Protein AF-A0AAD6GLT6-F1 (afdb_monomer_lite)

pLDDT: mean 82.2, std 13.7, range [36.56, 98.06]

Structure (mmCIF, N/CA/C/O backbone):
data_AF-A0AAD6GLT6-F1
#
_entry.id   AF-A0AAD6GLT6-F1
#
loop_
_atom_site.group_PDB
_atom_site.id
_atom_site.type_symbol
_atom_site.label_atom_id
_atom_site.label_alt_id
_atom_site.label_comp_id
_atom_site.label_asym_id
_atom_site.label_entity_id
_atom_site.label_seq_id
_atom_site.pdbx_PDB_ins_code
_atom_site.Cartn_x
_atom_site.Cartn_y
_atom_site.Cartn_z
_atom_site.occupancy
_atom_site.B_iso_or_equiv
_atom_site.auth_seq_id
_atom_site.auth_comp_id
_atom_site.auth_asym_id
_atom_site.auth_atom_id
_atom_site.pdbx_PDB_model_num
ATOM 1 N N . MET A 1 1 ? 31.801 -23.033 -96.642 1.00 43.69 1 MET A N 1
ATOM 2 C CA . MET A 1 1 ? 30.750 -21.993 -96.649 1.00 43.69 1 MET A CA 1
ATOM 3 C C . MET A 1 1 ? 30.525 -21.656 -95.191 1.00 43.69 1 MET A C 1
ATOM 5 O O . MET A 1 1 ? 29.690 -22.273 -94.547 1.00 43.69 1 MET A O 1
ATOM 9 N N . ASP A 1 2 ? 31.365 -20.775 -94.655 1.00 48.34 2 ASP A N 1
ATOM 10 C CA . ASP A 1 2 ? 31.339 -20.423 -93.238 1.00 48.34 2 ASP A CA 1
ATOM 11 C C . ASP A 1 2 ? 30.561 -19.120 -93.090 1.00 48.34 2 ASP A C 1
ATOM 13 O O . ASP A 1 2 ? 31.026 -18.045 -93.466 1.00 48.34 2 ASP A O 1
ATOM 17 N N . ILE A 1 3 ? 29.326 -19.242 -92.609 1.00 51.62 3 ILE A N 1
ATOM 18 C CA . ILE A 1 3 ? 28.484 -18.110 -92.233 1.00 51.62 3 ILE A CA 1
ATOM 19 C C . ILE A 1 3 ? 28.956 -17.687 -90.843 1.00 51.62 3 ILE A C 1
ATOM 21 O O . ILE A 1 3 ? 28.512 -18.231 -89.835 1.00 51.62 3 ILE A O 1
ATOM 25 N N . LEU A 1 4 ? 29.905 -16.753 -90.786 1.00 52.81 4 LEU A N 1
ATOM 26 C CA . LEU A 1 4 ? 30.241 -16.088 -89.531 1.00 52.81 4 LEU A CA 1
ATOM 27 C C . LEU A 1 4 ? 29.058 -15.190 -89.138 1.00 52.81 4 LEU A C 1
ATOM 29 O O . LEU A 1 4 ? 28.679 -14.318 -89.927 1.00 52.81 4 LEU A O 1
ATOM 33 N N . PRO A 1 5 ? 28.445 -15.387 -87.958 1.00 59.38 5 PRO A N 1
ATOM 34 C CA . PRO A 1 5 ? 27.359 -14.532 -87.517 1.00 59.38 5 PRO A CA 1
ATOM 35 C C . PRO A 1 5 ? 27.889 -13.113 -87.302 1.00 59.38 5 PRO A C 1
ATOM 37 O O . PRO A 1 5 ? 28.887 -12.899 -86.613 1.00 59.38 5 PRO A O 1
ATOM 40 N N . SER A 1 6 ? 27.202 -12.149 -87.917 1.00 59.62 6 SER A N 1
ATOM 41 C CA . SER A 1 6 ? 27.370 -10.723 -87.652 1.00 59.62 6 SER A CA 1
ATOM 42 C C . SER A 1 6 ? 27.229 -10.501 -86.149 1.00 59.62 6 SER A C 1
ATOM 44 O O . SER A 1 6 ? 26.165 -10.728 -85.571 1.00 59.62 6 SER A O 1
ATOM 46 N N . VAL A 1 7 ? 28.336 -10.127 -85.510 1.00 60.19 7 VAL A N 1
ATOM 47 C CA . VAL A 1 7 ? 28.359 -9.735 -84.104 1.00 60.19 7 VAL A CA 1
ATOM 48 C C . VAL A 1 7 ? 27.546 -8.451 -84.014 1.00 60.19 7 VAL A C 1
ATOM 50 O O . VAL A 1 7 ? 28.024 -7.379 -84.381 1.00 60.19 7 VAL A O 1
ATOM 53 N N . ALA A 1 8 ? 26.286 -8.582 -83.600 1.00 61.66 8 ALA A N 1
ATOM 54 C CA . ALA A 1 8 ? 25.419 -7.457 -83.307 1.00 61.66 8 ALA A CA 1
ATOM 55 C C . ALA A 1 8 ? 26.125 -6.584 -82.262 1.00 61.66 8 ALA A C 1
ATOM 57 O O . ALA A 1 8 ? 26.375 -7.027 -81.139 1.00 61.66 8 ALA A O 1
ATOM 58 N N . GLY A 1 9 ? 26.513 -5.373 -82.667 1.00 69.88 9 GLY A N 1
ATOM 59 C CA . GLY A 1 9 ? 27.098 -4.390 -81.769 1.00 69.88 9 GLY A CA 1
ATOM 60 C C . GLY A 1 9 ? 26.118 -4.134 -80.635 1.00 69.88 9 GLY A C 1
ATOM 61 O O . GLY A 1 9 ? 24.962 -3.798 -80.880 1.00 69.88 9 GLY A O 1
ATOM 62 N N . ILE A 1 10 ? 26.567 -4.352 -79.403 1.00 71.12 10 ILE A N 1
ATOM 63 C CA . ILE A 1 10 ? 25.807 -3.969 -78.218 1.00 71.12 10 ILE A CA 1
ATOM 64 C C . ILE A 1 10 ? 25.578 -2.460 -78.324 1.00 71.12 10 ILE A C 1
ATOM 66 O O . ILE A 1 10 ? 26.537 -1.690 -78.383 1.00 71.12 10 ILE A O 1
ATOM 70 N N . ASP A 1 11 ? 24.311 -2.064 -78.404 1.00 82.31 11 ASP A N 1
ATOM 71 C CA . ASP A 1 11 ? 23.890 -0.670 -78.481 1.00 82.31 11 ASP A CA 1
ATOM 72 C C . ASP A 1 11 ? 24.408 0.079 -77.244 1.00 82.31 11 ASP A C 1
ATOM 74 O O . ASP A 1 11 ? 24.195 -0.365 -76.109 1.00 82.31 11 ASP A O 1
ATOM 78 N N . SER A 1 12 ? 25.120 1.190 -77.446 1.00 85.06 12 SER A N 1
ATOM 79 C CA . SER A 1 12 ? 25.715 1.994 -76.373 1.00 85.06 12 SER A CA 1
ATOM 80 C C . SER A 1 12 ? 24.696 2.391 -75.307 1.00 85.06 12 SER A C 1
ATOM 82 O O . SER A 1 12 ? 25.039 2.469 -74.126 1.00 85.06 12 SER A O 1
ATOM 84 N N . ASP A 1 13 ? 23.433 2.555 -75.698 1.00 87.88 13 ASP A N 1
ATOM 85 C CA . ASP A 1 13 ? 22.349 2.933 -74.796 1.00 87.88 13 ASP A CA 1
ATOM 86 C C . ASP A 1 13 ? 22.015 1.811 -73.802 1.00 87.88 13 ASP A C 1
ATOM 88 O O . ASP A 1 13 ? 21.760 2.067 -72.621 1.00 87.88 13 ASP A O 1
ATOM 92 N N . THR A 1 14 ? 22.115 0.547 -74.231 1.00 88.81 14 THR A N 1
ATOM 93 C CA . THR A 1 14 ? 21.920 -0.616 -73.348 1.00 88.81 14 THR A CA 1
ATOM 94 C C . THR A 1 14 ? 23.041 -0.746 -72.314 1.00 88.81 14 THR A C 1
ATOM 96 O O . THR A 1 14 ? 22.779 -1.103 -71.162 1.00 88.81 14 THR A O 1
ATOM 99 N N . ALA A 1 15 ? 24.276 -0.383 -72.678 1.00 88.50 15 ALA A N 1
ATOM 100 C CA . ALA A 1 15 ? 25.410 -0.366 -71.756 1.00 88.50 15 ALA A CA 1
ATOM 101 C C . ALA A 1 15 ? 25.284 0.759 -70.714 1.00 88.50 15 ALA A C 1
ATOM 103 O O . ALA A 1 15 ? 25.526 0.529 -69.527 1.00 88.50 15 ALA A O 1
ATOM 104 N N . ILE A 1 16 ? 24.848 1.955 -71.128 1.00 92.00 16 ILE A N 1
ATOM 105 C CA . ILE A 1 16 ? 24.604 3.086 -70.219 1.00 92.00 16 ILE A CA 1
ATOM 106 C C . ILE A 1 16 ? 23.484 2.745 -69.231 1.00 92.00 16 ILE A C 1
ATOM 108 O O . ILE A 1 16 ? 23.648 2.946 -68.026 1.00 92.00 16 ILE A O 1
ATOM 112 N N . LEU A 1 17 ? 22.372 2.178 -69.709 1.00 92.75 17 LEU A N 1
ATOM 113 C CA . LEU A 1 17 ? 21.261 1.778 -68.846 1.00 92.75 17 LEU A CA 1
ATOM 114 C C . LEU A 1 17 ? 21.684 0.698 -67.838 1.00 92.75 17 LEU A C 1
ATOM 116 O O . LEU A 1 17 ? 21.323 0.780 -66.664 1.00 92.75 17 LEU A O 1
ATOM 120 N N . GLY A 1 18 ? 22.500 -0.269 -68.270 1.00 93.56 18 GLY A N 1
ATOM 121 C CA . GLY A 1 18 ? 23.082 -1.284 -67.392 1.00 93.56 18 GLY A CA 1
ATOM 122 C C . GLY A 1 18 ? 23.968 -0.683 -66.298 1.00 93.56 18 GLY A C 1
ATOM 123 O O . GLY A 1 18 ? 23.836 -1.046 -65.130 1.00 93.56 18 GLY A O 1
ATOM 124 N N . LEU A 1 19 ? 24.824 0.285 -66.641 1.00 93.81 19 LEU A N 1
ATOM 125 C CA . LEU A 1 19 ? 25.673 0.987 -65.672 1.00 93.81 19 LEU A CA 1
ATOM 126 C C . LEU A 1 19 ? 24.859 1.827 -64.683 1.00 93.81 19 LEU A C 1
ATOM 128 O O . LEU A 1 19 ? 25.138 1.792 -63.485 1.00 93.81 19 LEU A O 1
ATOM 132 N N . LEU A 1 20 ? 23.836 2.543 -65.154 1.00 95.19 20 LEU A N 1
ATOM 133 C CA . LEU A 1 20 ? 22.935 3.309 -64.290 1.00 95.19 20 LEU A CA 1
ATOM 134 C C . LEU A 1 20 ? 22.164 2.393 -63.337 1.00 95.19 20 LEU A C 1
ATOM 136 O O . LEU A 1 20 ? 22.068 2.690 -62.147 1.00 95.19 20 LEU A O 1
ATOM 140 N N . TYR A 1 21 ? 21.670 1.255 -63.827 1.00 95.31 21 TYR A N 1
ATOM 141 C CA . TYR A 1 21 ? 21.001 0.258 -62.996 1.00 95.31 21 TYR A CA 1
ATOM 142 C C . TYR A 1 21 ? 21.938 -0.300 -61.917 1.00 95.31 21 TYR A C 1
ATOM 144 O O . TYR A 1 21 ? 21.584 -0.317 -60.738 1.00 95.31 21 TYR A O 1
ATOM 152 N N . MET A 1 22 ? 23.165 -0.675 -62.291 1.00 95.50 22 MET A N 1
ATOM 153 C CA . MET A 1 22 ? 24.178 -1.144 -61.340 1.00 95.50 22 MET A CA 1
ATOM 154 C C . MET A 1 22 ? 24.538 -0.073 -60.305 1.00 95.50 22 MET A C 1
ATOM 156 O O . MET A 1 22 ? 24.651 -0.387 -59.121 1.00 95.50 22 MET A O 1
ATOM 160 N N . LEU A 1 23 ? 24.659 1.193 -60.714 1.00 95.50 23 LEU A N 1
ATOM 161 C CA . LEU A 1 23 ? 24.915 2.307 -59.802 1.00 95.50 23 LEU A CA 1
ATOM 162 C C . LEU A 1 23 ? 23.774 2.479 -58.789 1.00 95.50 23 LEU A C 1
ATOM 164 O O . LEU A 1 23 ? 24.036 2.620 -57.597 1.00 95.50 23 LEU A O 1
ATOM 168 N N . VAL A 1 24 ? 22.517 2.421 -59.239 1.00 96.06 24 VAL A N 1
ATOM 169 C CA . VAL A 1 24 ? 21.340 2.509 -58.360 1.00 96.06 24 VAL A CA 1
ATOM 170 C C . VAL A 1 24 ? 21.309 1.352 -57.361 1.00 96.06 24 VAL A C 1
ATOM 172 O O . VAL A 1 24 ? 21.060 1.583 -56.178 1.00 96.06 24 VAL A O 1
ATOM 175 N N . LEU A 1 25 ? 21.611 0.124 -57.798 1.00 95.88 25 LEU A N 1
ATOM 176 C CA . LEU A 1 25 ? 21.693 -1.026 -56.895 1.00 95.88 25 LEU A CA 1
ATOM 177 C C . LEU A 1 25 ? 22.790 -0.847 -55.840 1.00 95.88 25 LEU A C 1
ATOM 179 O O . LEU A 1 25 ? 22.537 -1.081 -54.659 1.00 95.88 25 LEU A O 1
ATOM 183 N N . ILE A 1 26 ? 23.983 -0.393 -56.236 1.00 95.94 26 ILE A N 1
ATOM 184 C CA . ILE A 1 26 ? 25.096 -0.139 -55.309 1.00 95.94 26 ILE A CA 1
ATOM 185 C C . ILE A 1 26 ? 24.726 0.958 -54.300 1.00 95.94 26 ILE A C 1
ATOM 187 O O . ILE A 1 26 ? 24.935 0.790 -53.101 1.00 95.94 26 ILE A O 1
ATOM 191 N N . LEU A 1 27 ? 24.134 2.067 -54.751 1.00 95.44 27 LEU A N 1
ATOM 192 C CA . LEU A 1 27 ? 23.692 3.139 -53.855 1.00 95.44 27 LEU A CA 1
ATOM 193 C C . LEU A 1 27 ? 22.610 2.658 -52.879 1.00 95.44 27 LEU A C 1
ATOM 195 O O . LEU A 1 27 ? 22.656 2.997 -51.696 1.00 95.44 27 LEU A O 1
ATOM 199 N N . GLY A 1 28 ? 21.673 1.829 -53.347 1.00 95.44 28 GLY A N 1
ATOM 200 C CA . GLY A 1 28 ? 20.644 1.220 -52.507 1.00 95.44 28 GLY A CA 1
ATOM 201 C C . GLY A 1 28 ? 21.228 0.321 -51.416 1.00 95.44 28 GLY A C 1
ATOM 202 O O . GLY A 1 28 ? 20.872 0.467 -50.244 1.00 95.44 28 GLY A O 1
ATOM 203 N N . THR A 1 29 ? 22.167 -0.568 -51.757 1.00 94.94 29 THR A N 1
ATOM 204 C CA . THR A 1 29 ? 22.792 -1.454 -50.761 1.00 94.94 29 THR A CA 1
ATOM 205 C C . THR A 1 29 ? 23.613 -0.670 -49.740 1.00 94.94 29 THR A C 1
ATOM 207 O O . THR A 1 29 ? 23.460 -0.902 -48.539 1.00 94.94 29 THR A O 1
ATOM 210 N N . VAL A 1 30 ? 24.389 0.328 -50.176 1.00 95.81 30 VAL A N 1
ATOM 211 C CA . VAL A 1 30 ? 25.144 1.215 -49.276 1.00 95.81 30 VAL A CA 1
ATOM 212 C C . VAL A 1 30 ? 24.204 1.966 -48.328 1.00 95.81 30 VAL A C 1
ATOM 214 O O . VAL A 1 30 ? 24.447 1.986 -47.122 1.00 95.81 30 VAL A O 1
ATOM 217 N N . ALA A 1 31 ? 23.095 2.520 -48.829 1.00 95.25 31 ALA A N 1
ATOM 218 C CA . ALA A 1 31 ? 22.120 3.217 -47.990 1.00 95.25 31 ALA A CA 1
ATOM 219 C C . ALA A 1 31 ? 21.498 2.289 -46.931 1.00 95.25 31 ALA A C 1
ATOM 221 O O . ALA A 1 31 ? 21.443 2.647 -45.753 1.00 95.25 31 ALA A O 1
ATOM 222 N N . THR A 1 32 ? 21.080 1.076 -47.313 1.00 94.56 32 THR A N 1
ATOM 223 C CA . THR A 1 32 ? 20.512 0.106 -46.356 1.00 94.56 32 THR A CA 1
ATOM 224 C C . THR A 1 32 ? 21.519 -0.343 -45.295 1.00 94.56 32 THR A C 1
ATOM 226 O O . THR A 1 32 ? 21.151 -0.478 -44.125 1.00 94.56 32 THR A O 1
ATOM 229 N N . ALA A 1 33 ? 22.793 -0.512 -45.663 1.00 95.00 33 ALA A N 1
ATOM 230 C CA . ALA A 1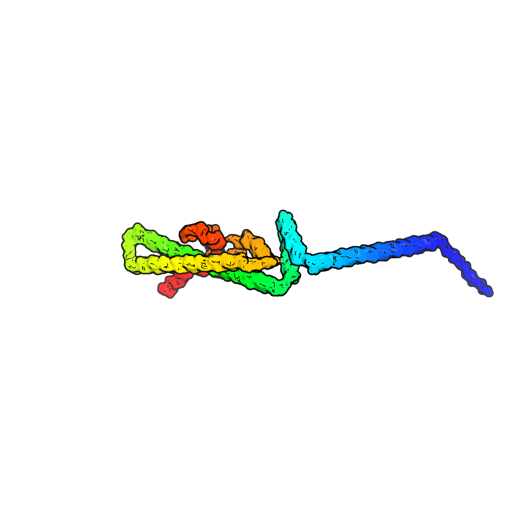 33 ? 23.861 -0.837 -44.724 1.00 95.00 33 ALA A CA 1
ATOM 231 C C . ALA A 1 33 ? 24.090 0.300 -43.714 1.00 95.00 33 ALA A C 1
ATOM 233 O O . ALA A 1 33 ? 24.168 0.041 -42.513 1.00 95.00 33 ALA A O 1
ATOM 234 N N . ILE A 1 34 ? 24.117 1.558 -44.177 1.00 95.56 34 ILE A N 1
ATOM 235 C CA . ILE A 1 34 ? 24.252 2.738 -43.308 1.00 95.56 34 ILE A CA 1
ATOM 236 C C . ILE A 1 34 ? 23.080 2.823 -42.324 1.00 95.56 34 ILE A C 1
ATOM 238 O O . ILE A 1 34 ? 23.301 2.970 -41.124 1.00 95.56 34 ILE A O 1
ATOM 242 N N . ILE A 1 35 ? 21.839 2.683 -42.803 1.00 94.56 35 ILE A N 1
ATOM 243 C CA . ILE A 1 35 ? 20.645 2.717 -41.943 1.00 94.56 35 ILE A CA 1
ATOM 244 C C . ILE A 1 35 ? 20.715 1.611 -40.884 1.00 94.56 35 ILE A C 1
ATOM 246 O O . ILE A 1 35 ? 20.493 1.870 -39.703 1.00 94.56 35 ILE A O 1
ATOM 250 N N . SER A 1 36 ? 21.075 0.392 -41.287 1.00 93.81 36 SER A N 1
ATOM 251 C CA . SER A 1 36 ? 21.190 -0.748 -40.371 1.00 93.81 36 SER A CA 1
ATOM 252 C C . SER A 1 36 ? 22.268 -0.517 -39.306 1.00 93.81 36 SER A C 1
ATOM 254 O O . SER A 1 36 ? 22.033 -0.781 -38.127 1.00 93.81 36 SER A O 1
ATOM 256 N N . ALA A 1 37 ? 23.422 0.039 -39.693 1.00 95.12 37 ALA A N 1
ATOM 257 C CA . ALA A 1 37 ? 24.497 0.386 -38.767 1.00 95.12 37 ALA A CA 1
ATOM 258 C C . ALA A 1 37 ? 24.075 1.477 -37.766 1.00 95.12 37 ALA A C 1
ATOM 260 O O . ALA A 1 37 ? 24.371 1.36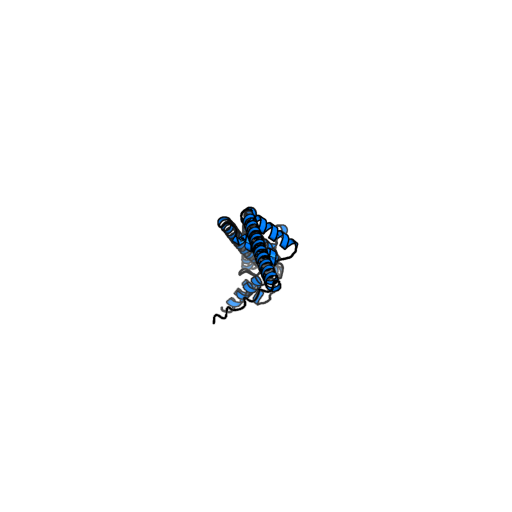2 -36.577 1.00 95.12 37 ALA A O 1
ATOM 261 N N . LEU A 1 38 ? 23.339 2.501 -38.215 1.00 94.25 38 LEU A N 1
ATOM 262 C CA . LEU A 1 38 ? 22.810 3.554 -37.342 1.00 94.25 38 LEU A CA 1
ATOM 263 C C . LEU A 1 38 ? 21.780 3.012 -36.345 1.00 94.25 38 LEU A C 1
ATOM 265 O O . LEU A 1 38 ? 21.831 3.361 -35.167 1.00 94.25 38 LEU A O 1
ATOM 269 N N . LEU A 1 39 ? 20.876 2.132 -36.785 1.00 93.06 39 LEU A N 1
ATOM 270 C CA . LEU A 1 39 ? 19.909 1.478 -35.899 1.00 93.06 39 LEU A CA 1
ATOM 271 C C . LEU A 1 39 ? 20.605 0.601 -34.853 1.00 93.06 39 LEU A C 1
ATOM 273 O O . LEU A 1 39 ? 20.242 0.653 -33.678 1.00 93.06 39 LEU A O 1
ATOM 277 N N . PHE A 1 40 ? 21.628 -0.157 -35.257 1.00 90.38 40 PHE A N 1
ATOM 278 C CA . PHE A 1 40 ? 22.424 -0.965 -34.337 1.00 90.38 40 PHE A CA 1
ATOM 279 C C . PHE A 1 40 ? 23.179 -0.098 -33.321 1.00 90.38 40 PHE A C 1
ATOM 281 O O . PHE A 1 40 ? 23.143 -0.386 -32.127 1.00 90.38 40 PHE A O 1
ATOM 288 N N . LEU A 1 41 ? 23.804 1.000 -33.762 1.00 93.44 41 LEU A N 1
ATOM 289 C CA . LEU A 1 41 ? 24.472 1.947 -32.868 1.00 93.44 41 LEU A CA 1
ATOM 290 C C . LEU A 1 41 ? 23.487 2.570 -31.871 1.00 93.44 41 LEU A C 1
ATOM 292 O O . LEU A 1 41 ? 23.773 2.604 -30.678 1.00 93.44 41 LEU A O 1
ATOM 296 N N . CYS A 1 42 ? 22.311 3.007 -32.333 1.00 92.19 42 CYS A N 1
ATOM 297 C CA . CYS A 1 42 ? 21.242 3.494 -31.462 1.00 92.19 42 CYS A CA 1
ATOM 298 C C . CYS A 1 42 ? 20.830 2.440 -30.431 1.00 92.19 42 CYS A C 1
ATOM 300 O O . CYS A 1 42 ? 20.733 2.755 -29.248 1.00 92.19 42 CYS A O 1
ATOM 302 N N . LEU A 1 43 ? 20.633 1.187 -30.849 1.00 87.12 43 LEU A N 1
ATOM 303 C CA . LEU A 1 43 ? 20.296 0.093 -29.941 1.00 87.12 43 LEU A CA 1
ATOM 304 C C . LEU A 1 43 ? 21.394 -0.127 -28.892 1.00 87.12 43 LEU A C 1
ATOM 306 O O . LEU A 1 43 ? 21.087 -0.237 -27.709 1.00 87.12 43 LEU A O 1
ATOM 310 N N . MET A 1 44 ? 22.665 -0.130 -29.296 1.00 86.12 44 MET A N 1
ATOM 311 C CA . MET A 1 44 ? 23.799 -0.283 -28.380 1.00 86.12 44 MET A CA 1
ATOM 312 C C . MET A 1 44 ? 23.923 0.890 -27.405 1.00 86.12 44 MET A C 1
ATOM 314 O O . MET A 1 44 ? 24.228 0.667 -26.237 1.00 86.12 44 MET A O 1
ATOM 318 N N . LEU A 1 45 ? 23.648 2.122 -27.842 1.00 85.62 45 LEU A N 1
ATOM 319 C CA . LEU A 1 45 ? 23.608 3.293 -26.961 1.00 85.62 45 LEU A CA 1
ATOM 320 C C . LEU A 1 45 ? 22.455 3.207 -25.962 1.00 85.62 45 LEU A C 1
ATOM 322 O O . LEU A 1 45 ? 22.647 3.531 -24.795 1.00 85.62 45 LEU A O 1
ATOM 326 N N . VAL A 1 46 ? 21.282 2.735 -26.389 1.00 81.56 46 VAL A N 1
ATOM 327 C CA . VAL A 1 46 ? 20.140 2.501 -25.495 1.00 81.56 46 VAL A CA 1
ATOM 328 C C . VAL A 1 46 ? 20.480 1.415 -24.479 1.00 81.56 46 VAL A C 1
ATOM 330 O O . VAL A 1 46 ? 20.267 1.627 -23.291 1.00 81.56 46 VAL A O 1
ATOM 333 N N . ILE A 1 47 ? 21.064 0.294 -24.914 1.00 79.00 47 ILE A N 1
ATOM 334 C CA . ILE A 1 47 ? 21.507 -0.784 -24.019 1.00 79.00 47 ILE A CA 1
ATOM 335 C C . ILE A 1 47 ? 22.570 -0.263 -23.050 1.00 79.00 47 ILE A C 1
ATOM 337 O O . ILE A 1 47 ? 22.435 -0.478 -21.856 1.00 79.00 47 ILE A O 1
ATOM 341 N N . GLY A 1 48 ? 23.586 0.459 -23.528 1.00 79.44 48 GLY A N 1
ATOM 342 C CA . GLY A 1 48 ? 24.649 1.022 -22.692 1.00 79.44 48 GLY A CA 1
ATOM 343 C C . GLY A 1 48 ? 24.137 2.062 -21.694 1.00 79.44 48 GLY A C 1
ATOM 344 O O . GLY A 1 48 ? 24.502 2.043 -20.523 1.00 79.44 48 GLY A O 1
ATOM 345 N N . ALA A 1 49 ? 23.228 2.941 -22.117 1.00 78.12 49 ALA A N 1
ATOM 346 C CA . ALA A 1 49 ? 22.556 3.862 -21.209 1.00 78.12 49 ALA A CA 1
ATOM 347 C C . ALA A 1 49 ? 21.718 3.101 -20.174 1.00 78.12 49 ALA A C 1
ATOM 349 O O . ALA A 1 49 ? 21.666 3.489 -19.013 1.00 78.12 49 ALA A O 1
ATOM 350 N N . PHE A 1 50 ? 21.097 1.993 -20.570 1.00 76.06 50 PHE A N 1
ATOM 351 C CA . PHE A 1 50 ? 20.312 1.160 -19.677 1.00 76.06 50 PHE A CA 1
ATOM 352 C C . PHE A 1 50 ? 21.180 0.340 -18.708 1.00 76.06 50 PHE A C 1
ATOM 354 O O . PHE A 1 50 ? 20.798 0.158 -17.559 1.00 76.06 50 PHE A O 1
ATOM 361 N N . THR A 1 51 ? 22.363 -0.125 -19.107 1.00 74.31 51 THR A N 1
ATOM 362 C CA . THR A 1 51 ? 23.275 -0.821 -18.188 1.00 74.31 51 THR A CA 1
ATOM 363 C C . THR A 1 51 ? 23.914 0.131 -17.183 1.00 74.31 51 THR A C 1
ATOM 365 O O . THR A 1 51 ? 24.131 -0.261 -16.042 1.00 74.31 51 THR A O 1
ATOM 368 N N . VAL A 1 52 ? 24.190 1.377 -17.581 1.00 76.19 52 VAL A N 1
ATOM 369 C CA . VAL A 1 52 ? 24.829 2.377 -16.710 1.00 76.19 52 VAL A CA 1
ATOM 370 C C . VAL A 1 52 ? 23.813 3.116 -15.837 1.00 76.19 52 VAL A C 1
ATOM 372 O O . VAL A 1 52 ? 24.083 3.371 -14.669 1.00 76.19 52 VAL A O 1
ATOM 375 N N . PHE A 1 53 ? 22.642 3.451 -16.379 1.00 77.88 53 PHE A N 1
ATOM 376 C CA . PHE A 1 53 ? 21.649 4.309 -15.722 1.00 77.88 53 PHE A CA 1
ATOM 377 C C . PHE A 1 53 ? 20.298 3.624 -15.497 1.00 77.88 53 PHE A C 1
ATOM 379 O O . PHE A 1 53 ? 19.350 4.296 -15.109 1.00 77.88 53 PHE A O 1
ATOM 386 N N . GLY A 1 54 ? 20.156 2.324 -15.769 1.00 75.00 54 GLY A N 1
ATOM 387 C CA . GLY A 1 54 ? 18.864 1.660 -16.006 1.00 75.00 54 GLY A CA 1
ATOM 388 C C . GLY A 1 54 ? 17.748 1.994 -15.022 1.00 75.00 54 GLY A C 1
ATOM 389 O O . GLY A 1 54 ? 16.665 2.409 -15.440 1.00 75.00 54 GLY A O 1
ATOM 390 N N . ILE A 1 55 ? 18.005 1.863 -13.719 1.00 75.62 55 ILE A N 1
ATOM 391 C CA . ILE A 1 55 ? 16.993 2.119 -12.684 1.00 75.62 55 ILE A CA 1
ATOM 392 C C . ILE A 1 55 ? 16.654 3.615 -12.596 1.00 75.62 55 ILE A C 1
ATOM 394 O O . ILE A 1 55 ? 15.472 3.970 -12.540 1.00 75.62 55 ILE A O 1
ATOM 398 N N . ASP A 1 56 ? 17.660 4.488 -12.651 1.00 84.06 56 ASP A N 1
ATOM 399 C CA . ASP A 1 56 ? 17.479 5.943 -12.594 1.00 84.06 56 ASP A CA 1
ATOM 400 C C . ASP A 1 56 ? 16.787 6.481 -13.849 1.00 84.06 56 ASP A C 1
ATOM 402 O O . ASP A 1 56 ? 15.902 7.331 -13.761 1.00 84.06 56 ASP A O 1
ATOM 406 N N . LEU A 1 57 ? 17.113 5.937 -15.023 1.00 84.38 57 LEU A N 1
ATOM 407 C CA . LEU A 1 57 ? 16.459 6.264 -16.284 1.00 84.38 57 LEU A CA 1
ATOM 408 C C . LEU A 1 57 ? 14.978 5.882 -16.240 1.00 84.38 57 LEU A C 1
ATOM 410 O O . LEU A 1 57 ? 14.128 6.701 -16.590 1.00 84.38 57 LEU A O 1
ATOM 414 N N . CYS A 1 58 ? 14.654 4.671 -15.775 1.00 86.88 58 CYS A N 1
ATOM 415 C CA . CYS A 1 58 ? 13.260 4.245 -15.657 1.00 86.88 58 CYS A CA 1
ATOM 416 C C . CYS A 1 58 ? 12.485 5.119 -14.665 1.00 86.88 58 CYS A C 1
ATOM 418 O O . CYS A 1 58 ? 11.343 5.478 -14.946 1.00 86.88 58 CYS A O 1
ATOM 420 N N . LYS A 1 59 ? 13.104 5.500 -13.541 1.00 86.50 59 LYS A N 1
ATOM 421 C CA . LYS A 1 59 ? 12.506 6.412 -12.557 1.00 86.50 59 LYS A CA 1
ATOM 422 C C . LYS A 1 59 ? 12.249 7.803 -13.153 1.00 86.50 59 LYS A C 1
ATOM 424 O O . LYS A 1 59 ? 11.144 8.319 -13.028 1.00 86.50 59 LYS A O 1
ATOM 429 N N . ASN A 1 60 ? 13.226 8.381 -13.848 1.00 88.44 60 ASN A N 1
ATOM 430 C CA . ASN A 1 60 ? 13.086 9.699 -14.475 1.00 88.44 60 ASN A CA 1
ATOM 431 C C . ASN A 1 60 ? 12.007 9.701 -15.570 1.00 88.44 60 ASN A C 1
ATOM 433 O O . ASN A 1 60 ? 11.221 10.642 -15.670 1.00 88.44 60 ASN A O 1
ATOM 437 N N . LEU A 1 61 ? 11.936 8.637 -16.379 1.00 89.44 61 LEU A N 1
ATOM 438 C CA . LEU A 1 61 ? 10.880 8.463 -17.379 1.00 89.44 61 LEU A CA 1
ATOM 439 C C . LEU A 1 61 ? 9.502 8.332 -16.726 1.00 89.44 61 LEU A C 1
ATOM 441 O O . LEU A 1 61 ? 8.547 8.964 -17.169 1.00 89.44 61 LEU A O 1
ATOM 445 N N . GLU A 1 62 ? 9.400 7.532 -15.667 1.00 89.81 62 GLU A N 1
ATOM 446 C CA . GLU A 1 62 ? 8.177 7.364 -14.886 1.00 89.81 62 GLU A CA 1
ATOM 447 C C . GLU A 1 62 ? 7.669 8.710 -14.346 1.00 89.81 62 GLU A C 1
ATOM 449 O O . GLU A 1 62 ? 6.514 9.055 -14.595 1.00 89.81 62 GLU A O 1
ATOM 454 N N . GLU A 1 63 ? 8.530 9.505 -13.701 1.00 88.94 63 GLU A N 1
ATOM 455 C CA . GLU A 1 63 ? 8.193 10.843 -13.191 1.00 88.94 63 GLU A CA 1
ATOM 456 C C . GLU A 1 63 ? 7.789 11.811 -14.315 1.00 88.94 63 GLU A C 1
ATOM 458 O O . GLU A 1 63 ? 6.791 12.528 -14.198 1.00 88.94 63 GLU A O 1
ATOM 463 N N . PHE A 1 64 ? 8.510 11.801 -15.439 1.00 92.38 64 PHE A N 1
ATOM 464 C CA . PHE A 1 64 ? 8.196 12.627 -16.607 1.00 92.38 64 PHE A CA 1
ATOM 465 C C . PHE A 1 64 ? 6.813 12.308 -17.197 1.00 92.38 64 PHE A C 1
ATOM 467 O O . PHE A 1 64 ? 6.036 13.216 -17.515 1.00 92.38 64 PHE A O 1
ATOM 474 N N . PHE A 1 65 ? 6.479 11.023 -17.343 1.00 92.81 65 PHE A N 1
ATOM 475 C CA . PHE A 1 65 ? 5.180 10.605 -17.872 1.00 92.81 65 PHE A CA 1
ATOM 476 C C . PHE A 1 65 ? 4.038 10.856 -16.883 1.00 92.81 65 PHE A C 1
ATOM 478 O O . PHE A 1 65 ? 2.944 11.235 -17.315 1.00 92.81 65 PHE A O 1
ATOM 485 N N . ASP A 1 66 ? 4.287 10.705 -15.580 1.00 87.44 66 ASP A N 1
ATOM 486 C CA . ASP A 1 66 ? 3.306 10.993 -14.530 1.00 87.44 66 ASP A CA 1
ATOM 487 C C . ASP A 1 66 ? 2.945 12.490 -14.507 1.00 87.44 66 ASP A C 1
ATOM 489 O O . ASP A 1 66 ? 1.764 12.846 -14.555 1.00 87.44 66 ASP A O 1
ATOM 493 N N . GLN A 1 67 ? 3.941 13.382 -14.608 1.00 91.12 67 GLN A N 1
ATOM 494 C CA . GLN A 1 67 ? 3.724 14.834 -14.732 1.00 91.12 67 GLN A CA 1
ATOM 495 C C . GLN A 1 67 ? 2.865 15.209 -15.951 1.00 91.12 67 GLN A C 1
ATOM 497 O O . GLN A 1 67 ? 2.067 16.148 -15.897 1.00 91.12 67 GLN A O 1
ATOM 502 N N . ARG A 1 68 ? 2.981 14.458 -17.052 1.00 93.44 68 ARG A N 1
ATOM 503 C CA . ARG A 1 68 ? 2.182 14.656 -18.275 1.00 93.44 68 ARG A CA 1
ATOM 504 C C . ARG A 1 68 ? 0.838 13.929 -18.266 1.00 93.44 68 ARG A C 1
ATOM 506 O O . ARG A 1 68 ? 0.128 13.971 -19.271 1.00 93.44 68 ARG A O 1
ATOM 513 N N . LYS A 1 69 ? 0.471 13.270 -17.161 1.00 89.38 69 LYS A N 1
ATOM 514 C CA . LYS A 1 69 ? -0.743 12.444 -17.028 1.00 89.38 69 LYS A CA 1
ATOM 515 C C . LYS A 1 69 ? -0.817 11.306 -18.057 1.00 89.38 69 LYS A C 1
ATOM 517 O O . LYS A 1 69 ? -1.900 10.816 -18.383 1.00 89.38 69 LYS A O 1
ATOM 522 N N . GLN A 1 70 ? 0.328 10.857 -18.570 1.00 91.88 70 GLN A N 1
ATOM 523 C CA . GLN A 1 70 ? 0.433 9.743 -19.513 1.00 91.88 70 GLN A CA 1
ATOM 524 C C . GLN A 1 70 ? 0.556 8.419 -18.746 1.00 91.88 70 GLN A C 1
ATOM 526 O O . GLN A 1 70 ? 1.578 7.739 -18.786 1.00 91.88 70 GLN A O 1
ATOM 531 N N . ASN A 1 71 ? -0.519 8.050 -18.041 1.00 87.12 71 ASN A N 1
ATOM 532 C CA . ASN A 1 71 ? -0.529 6.950 -17.067 1.00 87.12 71 ASN A CA 1
ATOM 533 C C . ASN A 1 71 ? 0.010 5.619 -17.616 1.00 87.12 71 ASN A C 1
ATOM 535 O O . ASN A 1 71 ? 0.733 4.921 -16.915 1.00 87.12 71 ASN A O 1
ATOM 539 N N . TRP A 1 72 ? -0.325 5.263 -18.860 1.00 91.50 72 TRP A N 1
ATOM 540 C CA . TRP A 1 72 ? 0.103 3.991 -19.451 1.00 91.50 72 TRP A CA 1
ATOM 541 C C . TRP A 1 72 ? 1.622 3.933 -19.684 1.00 91.50 72 TRP A C 1
ATOM 543 O O . TRP A 1 72 ? 2.225 2.881 -19.480 1.00 91.50 72 TRP A O 1
ATOM 553 N N . LEU A 1 73 ? 2.250 5.062 -20.036 1.00 90.94 73 LEU A N 1
ATOM 554 C CA . LEU A 1 73 ? 3.703 5.165 -20.196 1.00 90.94 73 LEU A CA 1
ATOM 555 C C . LEU A 1 73 ? 4.414 5.126 -18.844 1.00 90.94 73 LEU A C 1
ATOM 557 O O . LEU A 1 73 ? 5.418 4.432 -18.711 1.00 90.94 73 LEU A O 1
ATOM 561 N N . ALA A 1 74 ? 3.859 5.784 -17.822 1.00 88.81 74 ALA A N 1
ATOM 562 C CA . ALA A 1 74 ? 4.366 5.669 -16.455 1.00 88.81 74 ALA A CA 1
ATOM 563 C C . ALA A 1 74 ? 4.288 4.212 -15.949 1.00 88.81 74 ALA A C 1
ATOM 565 O O . ALA A 1 74 ? 5.238 3.703 -15.355 1.00 88.81 74 ALA A O 1
ATOM 566 N N . THR A 1 75 ? 3.196 3.493 -16.246 1.00 90.00 75 THR A N 1
ATOM 567 C CA . THR A 1 75 ? 3.067 2.057 -15.943 1.00 90.00 75 THR A CA 1
ATOM 568 C C . THR A 1 75 ? 4.091 1.208 -16.700 1.00 90.00 75 THR A C 1
ATOM 570 O O . THR A 1 75 ? 4.668 0.289 -16.111 1.00 90.00 75 THR A O 1
ATOM 573 N N . ALA A 1 76 ? 4.352 1.507 -17.975 1.00 90.62 76 ALA A N 1
ATOM 574 C CA . ALA A 1 76 ? 5.361 0.805 -18.765 1.00 90.62 76 ALA A CA 1
ATOM 575 C C . ALA A 1 76 ? 6.779 1.030 -18.208 1.00 90.62 76 ALA A C 1
ATOM 577 O O . ALA A 1 76 ? 7.496 0.058 -17.969 1.00 90.62 76 ALA A O 1
ATOM 578 N N . ALA A 1 77 ? 7.146 2.281 -17.911 1.00 90.19 77 ALA A N 1
ATOM 579 C CA . ALA A 1 77 ? 8.431 2.632 -17.302 1.00 90.19 77 ALA A CA 1
ATOM 580 C C . ALA A 1 77 ? 8.627 1.945 -15.940 1.00 90.19 77 ALA A C 1
ATOM 582 O O . ALA A 1 77 ? 9.672 1.348 -15.684 1.00 90.19 77 ALA A O 1
ATOM 583 N N . ASN A 1 78 ? 7.587 1.925 -15.100 1.00 91.62 78 ASN A N 1
ATOM 584 C CA . ASN A 1 78 ? 7.610 1.199 -13.833 1.00 91.62 78 ASN A CA 1
ATOM 585 C C . ASN A 1 78 ? 7.783 -0.319 -14.026 1.00 91.62 78 ASN A C 1
ATOM 587 O O . ASN A 1 78 ? 8.509 -0.965 -13.278 1.00 91.62 78 ASN A O 1
ATOM 591 N N . SER A 1 79 ? 7.140 -0.904 -15.040 1.00 91.56 79 SER A N 1
ATOM 592 C CA . SER A 1 79 ? 7.270 -2.337 -15.346 1.00 91.56 79 SER A CA 1
ATOM 593 C C . SER A 1 79 ? 8.688 -2.700 -15.795 1.00 91.56 79 SER A C 1
ATOM 595 O O . SER A 1 79 ? 9.210 -3.738 -15.392 1.00 91.56 79 SER A O 1
ATOM 597 N N . MET A 1 80 ? 9.340 -1.825 -16.566 1.00 88.81 80 MET A N 1
ATOM 598 C CA . MET A 1 80 ? 10.757 -1.974 -16.908 1.00 88.81 80 MET A CA 1
ATOM 599 C C . MET A 1 80 ? 11.636 -1.855 -15.663 1.00 88.81 80 MET A C 1
ATOM 601 O O . MET A 1 80 ? 12.441 -2.749 -15.420 1.00 88.81 80 MET A O 1
ATOM 605 N N . ALA A 1 81 ? 11.424 -0.830 -14.826 1.00 90.69 81 ALA A N 1
ATOM 606 C CA . ALA A 1 81 ? 12.159 -0.660 -13.569 1.00 90.69 81 ALA A CA 1
ATOM 607 C C . ALA A 1 81 ? 12.085 -1.919 -12.691 1.00 90.69 81 ALA A C 1
ATOM 609 O O . ALA A 1 81 ? 13.084 -2.345 -12.113 1.00 90.69 81 ALA A O 1
ATOM 610 N N . LYS A 1 82 ? 10.912 -2.558 -12.639 1.00 91.81 82 LYS A N 1
ATOM 611 C CA . LYS A 1 82 ? 10.722 -3.837 -11.954 1.00 91.81 82 LYS A CA 1
ATOM 612 C C . LYS A 1 82 ? 11.541 -4.966 -12.570 1.00 91.81 82 LYS A C 1
ATOM 614 O O . LYS A 1 82 ? 12.242 -5.673 -11.851 1.00 91.81 82 LYS A O 1
ATOM 619 N N . ALA A 1 83 ? 11.464 -5.143 -13.887 1.00 89.81 83 ALA A N 1
ATOM 620 C CA . ALA A 1 83 ? 12.163 -6.222 -14.582 1.00 89.81 83 ALA A CA 1
ATOM 621 C C . ALA A 1 83 ? 13.679 -6.192 -14.332 1.00 89.81 83 ALA A C 1
ATOM 623 O O . ALA A 1 83 ? 14.306 -7.246 -14.245 1.00 89.81 83 ALA A O 1
ATOM 624 N N . VAL A 1 84 ? 14.239 -4.994 -14.160 1.00 88.44 84 VAL A N 1
ATOM 625 C CA . VAL A 1 84 ? 15.691 -4.775 -14.088 1.00 88.44 84 VAL A CA 1
ATOM 626 C C . VAL A 1 84 ? 16.203 -4.489 -12.681 1.00 88.44 84 VAL A C 1
ATOM 628 O O . VAL A 1 84 ? 17.397 -4.295 -12.495 1.00 88.44 84 VAL A O 1
ATOM 631 N N . SER A 1 85 ? 15.313 -4.480 -11.685 1.00 89.25 85 SER A N 1
ATOM 632 C CA . SER A 1 85 ? 15.717 -4.405 -10.281 1.00 89.25 85 SER A CA 1
ATOM 633 C C . SER A 1 85 ? 16.490 -5.663 -9.874 1.00 89.25 85 SER A C 1
ATOM 635 O O . SER A 1 85 ? 16.178 -6.769 -10.332 1.00 89.25 85 SER A O 1
ATOM 637 N N . GLU A 1 86 ? 17.455 -5.499 -8.975 1.00 91.50 86 GLU A N 1
ATOM 638 C CA . GLU A 1 86 ? 18.176 -6.612 -8.357 1.00 91.50 86 GLU A CA 1
ATOM 639 C C . GLU A 1 86 ? 17.238 -7.453 -7.476 1.00 91.50 86 GLU A C 1
ATOM 641 O O . GLU A 1 86 ? 16.228 -6.967 -6.958 1.00 91.50 86 GLU A O 1
ATOM 646 N N . GLU A 1 87 ? 17.524 -8.750 -7.352 1.00 93.62 87 GLU A N 1
ATOM 647 C CA . GLU A 1 87 ? 16.631 -9.691 -6.663 1.00 93.62 87 GLU A CA 1
ATOM 648 C C . GLU A 1 87 ? 16.543 -9.428 -5.153 1.00 93.62 87 GLU A C 1
ATOM 650 O O . GLU A 1 87 ? 15.474 -9.567 -4.560 1.00 93.62 87 GLU A O 1
ATOM 655 N N . ASP A 1 88 ? 17.631 -8.989 -4.523 1.00 95.50 88 ASP A N 1
ATOM 656 C CA . ASP A 1 88 ? 17.644 -8.631 -3.105 1.00 95.50 88 ASP A CA 1
ATOM 657 C C . ASP A 1 88 ? 16.786 -7.379 -2.834 1.00 95.50 88 ASP A C 1
ATOM 659 O O . ASP A 1 88 ? 15.989 -7.362 -1.893 1.00 95.50 88 ASP A O 1
ATOM 663 N N . GLU A 1 89 ? 16.867 -6.363 -3.697 1.00 93.38 89 GLU A N 1
ATOM 664 C CA . GLU A 1 89 ? 16.032 -5.162 -3.642 1.00 93.38 89 GLU A CA 1
ATOM 665 C C . GLU A 1 89 ? 14.552 -5.488 -3.865 1.00 93.38 89 GLU A C 1
ATOM 667 O O . GLU A 1 89 ? 13.679 -4.947 -3.175 1.00 93.38 89 GLU A O 1
ATOM 672 N N . LYS A 1 90 ? 14.239 -6.415 -4.779 1.00 94.50 90 LYS A N 1
ATOM 673 C CA . LYS A 1 90 ? 12.870 -6.933 -4.940 1.00 94.50 90 LYS A CA 1
ATOM 674 C C . LYS A 1 90 ? 12.374 -7.574 -3.652 1.00 94.50 90 LYS A C 1
ATOM 676 O O . LYS A 1 90 ? 11.272 -7.261 -3.198 1.00 94.50 90 LYS A O 1
ATOM 681 N N . GLN A 1 91 ? 13.176 -8.445 -3.042 1.00 97.38 91 GLN A N 1
ATOM 682 C CA . GLN A 1 91 ? 12.798 -9.131 -1.809 1.00 97.38 91 GLN A CA 1
ATOM 683 C C . GLN A 1 91 ? 12.573 -8.151 -0.653 1.00 97.38 91 GLN A C 1
ATOM 685 O O . GLN A 1 91 ? 11.553 -8.259 0.033 1.00 97.38 91 GLN A O 1
ATOM 690 N N . LYS A 1 92 ? 13.445 -7.148 -0.476 1.00 97.56 92 LYS A N 1
ATOM 691 C CA . LYS A 1 92 ? 13.267 -6.082 0.529 1.00 97.56 92 LYS A CA 1
ATOM 692 C C . LYS A 1 92 ? 11.935 -5.351 0.339 1.00 97.56 92 LYS A C 1
ATOM 694 O O . LYS A 1 92 ? 11.163 -5.222 1.293 1.00 97.56 92 LYS A O 1
ATOM 699 N N . GLN A 1 93 ? 11.621 -4.941 -0.893 1.00 97.06 93 GLN A N 1
ATOM 700 C CA . GLN A 1 93 ? 10.361 -4.263 -1.218 1.00 97.06 93 GLN A CA 1
ATOM 701 C C . GLN A 1 93 ? 9.139 -5.156 -0.958 1.00 97.06 93 GLN A C 1
ATOM 703 O O . GLN A 1 93 ? 8.163 -4.706 -0.357 1.00 97.06 93 GLN A O 1
ATOM 708 N N . VAL A 1 94 ? 9.182 -6.433 -1.350 1.00 96.44 94 VAL A N 1
ATOM 709 C CA . VAL A 1 94 ? 8.082 -7.388 -1.121 1.00 96.44 94 VAL A CA 1
ATOM 710 C C . VAL A 1 94 ? 7.848 -7.623 0.373 1.00 96.44 94 VAL A C 1
ATOM 712 O O . VAL A 1 94 ? 6.700 -7.598 0.824 1.00 96.44 94 VAL A O 1
ATOM 715 N N . ILE A 1 95 ? 8.912 -7.809 1.161 1.00 97.94 95 ILE A N 1
ATOM 716 C CA . ILE A 1 95 ? 8.822 -7.970 2.620 1.00 97.94 95 ILE A CA 1
ATOM 717 C C . ILE A 1 95 ? 8.176 -6.734 3.247 1.00 97.94 95 ILE A C 1
ATOM 719 O O . ILE A 1 95 ? 7.235 -6.866 4.035 1.00 97.94 95 ILE A O 1
ATOM 723 N N . PHE A 1 96 ? 8.640 -5.539 2.874 1.00 98.06 96 PHE A N 1
ATOM 724 C CA . PHE A 1 96 ? 8.071 -4.283 3.349 1.00 98.06 96 PHE A CA 1
ATOM 725 C C . PHE A 1 96 ? 6.579 -4.166 3.006 1.00 98.06 96 PHE A C 1
ATOM 727 O O . PHE A 1 96 ? 5.761 -3.926 3.894 1.00 98.06 96 PHE A O 1
ATOM 734 N N . LEU A 1 97 ? 6.196 -4.392 1.745 1.00 96.31 97 LEU A N 1
ATOM 735 C CA . LEU A 1 97 ? 4.804 -4.277 1.298 1.00 96.31 97 LEU A CA 1
ATOM 736 C C . LEU A 1 97 ? 3.883 -5.280 1.997 1.00 96.31 97 LEU A C 1
ATOM 738 O O . LEU A 1 97 ? 2.756 -4.935 2.358 1.00 96.31 97 LEU A O 1
ATOM 742 N N . ASN A 1 98 ? 4.360 -6.500 2.245 1.00 96.69 98 ASN A N 1
ATOM 743 C CA . ASN A 1 98 ? 3.609 -7.504 2.992 1.00 96.69 98 ASN A CA 1
ATOM 744 C C . ASN A 1 98 ? 3.406 -7.088 4.454 1.00 96.69 98 ASN A C 1
ATOM 746 O O . ASN A 1 98 ? 2.278 -7.155 4.947 1.00 96.69 98 ASN A O 1
ATOM 750 N N . LYS A 1 99 ? 4.456 -6.595 5.129 1.00 97.75 99 LYS A N 1
ATOM 751 C CA . LYS A 1 99 ? 4.349 -6.049 6.495 1.00 97.75 99 LYS A CA 1
ATOM 752 C C . LYS A 1 99 ? 3.380 -4.866 6.546 1.00 97.75 99 LYS A C 1
ATOM 754 O O . LYS A 1 99 ? 2.482 -4.844 7.385 1.00 97.75 99 LYS A O 1
ATOM 759 N N . LYS A 1 100 ? 3.502 -3.929 5.601 1.00 95.06 100 LYS A N 1
ATOM 760 C CA . LYS A 1 100 ? 2.627 -2.757 5.463 1.00 95.06 100 LYS A CA 1
ATOM 761 C C . LYS A 1 100 ? 1.168 -3.184 5.312 1.00 95.06 100 LYS A C 1
ATOM 763 O O . LYS A 1 100 ? 0.304 -2.704 6.040 1.00 95.06 100 LYS A O 1
ATOM 768 N N . LYS A 1 101 ? 0.891 -4.131 4.411 1.00 91.62 101 LYS A N 1
ATOM 769 C CA . LYS A 1 101 ? -0.452 -4.682 4.181 1.00 91.62 101 LYS A CA 1
ATOM 770 C C . LYS A 1 101 ? -1.015 -5.374 5.424 1.00 91.62 101 LYS A C 1
ATOM 772 O O . LYS A 1 101 ? -2.193 -5.183 5.721 1.00 91.62 101 LYS A O 1
ATOM 777 N N . ALA A 1 102 ? -0.203 -6.154 6.138 1.00 94.31 102 ALA A N 1
ATOM 778 C CA . ALA A 1 102 ? -0.617 -6.835 7.363 1.00 94.31 102 ALA A CA 1
ATOM 779 C C . ALA A 1 102 ? -1.000 -5.836 8.466 1.00 94.31 102 ALA A C 1
ATOM 781 O O . ALA A 1 102 ? -2.100 -5.934 9.008 1.00 94.31 102 ALA A O 1
ATOM 782 N N . LEU A 1 103 ? -0.158 -4.827 8.718 1.00 94.25 103 LEU A N 1
ATOM 783 C CA . LEU A 1 103 ? -0.431 -3.784 9.713 1.00 94.25 103 LEU A CA 1
ATOM 784 C C . LEU A 1 103 ? -1.686 -2.979 9.366 1.00 94.25 103 LEU A C 1
ATOM 786 O O . LEU A 1 103 ? -2.536 -2.789 10.229 1.00 94.25 103 LEU A O 1
ATOM 790 N N . LEU A 1 104 ? -1.852 -2.576 8.101 1.00 89.19 104 LEU A N 1
ATOM 791 C CA . LEU A 1 104 ? -3.062 -1.886 7.639 1.00 89.19 104 LEU A CA 1
ATOM 792 C C . LEU A 1 104 ? -4.318 -2.746 7.819 1.00 89.19 104 LEU A C 1
ATOM 794 O O . LEU A 1 104 ? -5.379 -2.238 8.179 1.00 89.19 104 LEU A O 1
ATOM 798 N N . GLN A 1 105 ? -4.225 -4.050 7.554 1.00 87.19 105 GLN A N 1
ATOM 799 C CA . GLN A 1 105 ? -5.347 -4.964 7.732 1.00 87.19 105 GLN A CA 1
ATOM 800 C C . GLN A 1 105 ? -5.715 -5.130 9.209 1.00 87.19 105 GLN A C 1
ATOM 802 O O . GLN A 1 105 ? -6.894 -5.042 9.543 1.00 87.19 105 GLN A O 1
ATOM 807 N N . GLU A 1 106 ? -4.729 -5.336 10.079 1.00 91.44 106 GLU A N 1
ATOM 808 C CA . GLU A 1 106 ? -4.926 -5.433 11.527 1.00 91.44 106 GLU A CA 1
ATOM 809 C C . GLU A 1 106 ? -5.502 -4.132 12.102 1.00 91.44 106 GLU A C 1
ATOM 811 O O . GLU A 1 106 ? -6.509 -4.168 12.808 1.00 91.44 106 GLU A O 1
ATOM 816 N N . GLY A 1 107 ? -4.953 -2.976 11.722 1.00 89.50 107 GLY A N 1
ATOM 817 C CA . GLY A 1 107 ? -5.464 -1.672 12.139 1.00 89.50 107 GLY A CA 1
ATOM 818 C C . GLY A 1 107 ? -6.925 -1.456 11.735 1.00 89.50 107 GLY A C 1
ATOM 819 O O . GLY A 1 107 ? -7.724 -0.976 12.538 1.00 89.50 107 GLY A O 1
ATOM 820 N N . ARG A 1 108 ? -7.329 -1.901 10.534 1.00 84.81 108 ARG A N 1
ATOM 821 C CA . ARG A 1 108 ? -8.742 -1.877 10.104 1.00 84.81 108 ARG A CA 1
ATOM 822 C C . ARG A 1 108 ? -9.643 -2.751 10.980 1.00 84.81 108 ARG A C 1
ATOM 824 O O . ARG A 1 108 ? -10.748 -2.327 11.308 1.00 84.81 108 ARG A O 1
ATOM 831 N N . VAL A 1 109 ? -9.193 -3.946 11.359 1.00 87.38 109 VAL A N 1
ATOM 832 C CA . VAL A 1 109 ? -9.934 -4.859 12.249 1.00 87.38 109 VAL A CA 1
ATOM 833 C C . VAL A 1 109 ? -10.101 -4.234 13.638 1.00 87.38 109 VAL A C 1
ATOM 835 O O . VAL A 1 109 ? -11.219 -4.154 14.143 1.00 87.38 109 VAL A O 1
ATOM 838 N N . LEU A 1 110 ? -9.013 -3.728 14.224 1.00 89.56 110 LEU A N 1
ATOM 839 C CA . LEU A 1 110 ? -9.015 -3.102 15.550 1.00 89.56 110 LEU A CA 1
ATOM 840 C C . LEU A 1 110 ? -9.892 -1.846 15.597 1.00 89.56 110 LEU A C 1
ATOM 842 O O . LEU A 1 110 ? -10.682 -1.687 16.524 1.00 89.56 110 LEU A O 1
ATOM 846 N N . ALA A 1 111 ? -9.819 -0.995 14.571 1.00 85.50 111 ALA A N 1
ATOM 847 C CA . ALA A 1 111 ? -10.663 0.192 14.471 1.00 85.50 111 ALA A CA 1
ATOM 848 C C . ALA A 1 111 ? -12.158 -0.161 14.401 1.00 85.50 111 ALA A C 1
ATOM 850 O O . ALA A 1 111 ? -12.981 0.500 15.029 1.00 85.50 111 ALA A O 1
ATOM 851 N N . GLN A 1 112 ? -12.527 -1.211 13.661 1.00 83.81 112 GLN A N 1
ATOM 852 C CA . GLN A 1 112 ? -13.924 -1.646 13.573 1.00 83.81 112 GLN A CA 1
ATOM 853 C C . GLN A 1 112 ? -14.421 -2.273 14.868 1.00 83.81 112 GLN A C 1
ATOM 855 O O . GLN A 1 112 ? -15.558 -2.015 15.258 1.00 83.81 112 GLN A O 1
ATOM 860 N N . ARG A 1 113 ? -13.560 -3.034 15.550 1.00 87.38 113 ARG A N 1
ATOM 861 C CA . ARG A 1 113 ? -13.857 -3.563 16.877 1.00 87.38 113 ARG A CA 1
ATOM 862 C C . ARG A 1 113 ? -14.118 -2.436 17.871 1.00 87.38 113 ARG A C 1
ATOM 864 O O . ARG A 1 113 ? -15.115 -2.504 18.576 1.00 87.38 113 ARG A O 1
ATOM 871 N N . ASP A 1 114 ? -13.271 -1.409 17.904 1.00 86.88 114 ASP A N 1
ATOM 872 C CA . ASP A 1 114 ? -13.448 -0.262 18.803 1.00 86.88 114 ASP A CA 1
ATOM 873 C C . ASP A 1 114 ? -14.767 0.480 18.530 1.00 86.88 114 ASP A C 1
ATOM 875 O O . ASP A 1 114 ? -15.540 0.718 19.453 1.00 86.88 114 ASP A O 1
ATOM 879 N N . VAL A 1 115 ? -15.096 0.731 17.255 1.00 83.75 115 VAL A N 1
ATOM 880 C CA . VAL A 1 115 ? -16.394 1.316 16.863 1.00 83.75 115 VAL A CA 1
ATOM 881 C C . VAL A 1 115 ? -17.567 0.446 17.314 1.00 83.75 115 VAL A C 1
ATOM 883 O O . VAL A 1 115 ? -18.535 0.974 17.847 1.00 83.75 115 VAL A O 1
ATOM 886 N N . TYR A 1 116 ? -17.491 -0.877 17.141 1.00 86.62 116 TYR A N 1
ATOM 887 C CA . TYR A 1 116 ? -18.542 -1.778 17.617 1.00 86.62 116 TYR A CA 1
ATOM 888 C C . TYR A 1 116 ? -18.723 -1.689 19.137 1.00 86.62 116 TYR A C 1
ATOM 890 O O . TYR A 1 116 ? -19.851 -1.562 19.599 1.00 86.62 116 TYR A O 1
ATOM 898 N N . GLN A 1 117 ? -17.635 -1.704 19.915 1.00 89.50 117 GLN A N 1
ATOM 899 C CA . GLN A 1 117 ? -17.741 -1.554 21.370 1.00 89.50 117 GLN A CA 1
ATOM 900 C C . GLN A 1 117 ? -18.340 -0.196 21.755 1.00 89.50 117 GLN A C 1
ATOM 902 O O . GLN A 1 117 ? -19.179 -0.144 22.645 1.00 89.50 117 GLN A O 1
ATOM 907 N N . ALA A 1 118 ? -17.948 0.884 21.075 1.00 86.81 118 ALA A N 1
ATOM 908 C CA . ALA A 1 118 ? -18.481 2.220 21.319 1.00 86.81 118 ALA A CA 1
ATOM 909 C C . ALA A 1 118 ? -19.982 2.329 21.004 1.00 86.81 118 ALA A C 1
ATOM 911 O O . ALA A 1 118 ? -20.716 2.970 21.752 1.00 86.81 118 ALA A O 1
ATOM 912 N N . GLU A 1 119 ? -20.448 1.686 19.929 1.00 86.62 119 GLU A N 1
ATOM 913 C CA . GLU A 1 119 ? -21.878 1.593 19.618 1.00 86.62 119 GLU A CA 1
ATOM 914 C C . GLU A 1 119 ? -22.645 0.833 20.711 1.00 86.62 119 GLU A C 1
ATOM 916 O O . GLU A 1 119 ? -23.676 1.316 21.160 1.00 86.62 119 GLU A O 1
ATOM 921 N N . GLU A 1 120 ? -22.135 -0.308 21.186 1.00 89.50 120 GLU A N 1
ATOM 922 C CA . GLU A 1 120 ? -22.796 -1.086 22.249 1.00 89.50 120 GLU A CA 1
ATOM 923 C C . GLU A 1 120 ? -22.804 -0.349 23.601 1.00 89.50 120 GLU A C 1
ATOM 925 O O . GLU A 1 120 ? -23.791 -0.414 24.328 1.00 89.50 120 GLU A O 1
ATOM 930 N N . ILE A 1 121 ? -21.732 0.383 23.938 1.00 90.69 121 ILE A N 1
ATOM 931 C CA . ILE A 1 121 ? -21.690 1.260 25.124 1.00 90.69 121 ILE A CA 1
ATOM 932 C C . ILE A 1 121 ? -22.795 2.305 25.029 1.00 90.69 121 ILE A C 1
ATOM 934 O O . ILE A 1 121 ? -23.572 2.454 25.967 1.00 90.69 121 ILE A O 1
ATOM 938 N N . LYS A 1 122 ? -22.886 2.986 23.884 1.00 89.00 122 LYS A N 1
ATOM 939 C CA . LYS A 1 122 ? -23.891 4.017 23.650 1.00 89.00 122 LYS A CA 1
ATOM 940 C C . LYS A 1 122 ? -25.311 3.450 23.743 1.00 89.00 122 LYS A C 1
ATOM 942 O O . LYS A 1 122 ? -26.145 4.036 24.422 1.00 89.00 122 LYS A O 1
ATOM 947 N N . ASP A 1 123 ? -25.569 2.308 23.106 1.00 88.69 123 ASP A N 1
ATOM 948 C CA . ASP A 1 123 ? -26.876 1.642 23.147 1.00 88.69 123 ASP A CA 1
ATOM 949 C C . ASP A 1 123 ? -27.264 1.272 24.601 1.00 88.69 123 ASP A C 1
ATOM 951 O O . ASP A 1 123 ? -28.426 1.389 24.985 1.00 88.69 123 ASP A O 1
ATOM 955 N N . LEU A 1 124 ? -26.301 0.852 25.435 1.00 89.19 124 LEU A N 1
ATOM 956 C CA . LEU A 1 124 ? -26.530 0.542 26.854 1.00 89.19 124 LEU A CA 1
ATOM 957 C C . LEU A 1 124 ? -26.764 1.793 27.715 1.00 89.19 124 LEU A C 1
ATOM 959 O O . LEU A 1 124 ? -27.638 1.763 28.581 1.00 89.19 124 LEU A O 1
ATOM 963 N N . GLU A 1 125 ? -26.013 2.871 27.480 1.00 88.62 125 GLU A N 1
ATOM 964 C CA . GLU A 1 125 ? -26.167 4.158 28.177 1.00 88.62 125 GLU A CA 1
ATOM 965 C C . GLU A 1 125 ? -27.525 4.804 27.856 1.00 88.62 125 GLU A C 1
ATOM 967 O O . GLU A 1 125 ? -28.231 5.233 28.765 1.00 88.62 125 GLU A O 1
ATOM 972 N N . GLU A 1 126 ? -27.969 4.767 26.594 1.00 88.56 126 GLU A N 1
ATOM 973 C CA . GLU A 1 126 ? -29.301 5.255 26.204 1.00 88.56 126 GLU A CA 1
ATOM 974 C C . GLU A 1 126 ? -30.435 4.485 26.910 1.00 88.56 126 GLU A C 1
ATOM 976 O O . GLU A 1 126 ? -31.452 5.071 27.282 1.00 88.56 126 GLU A O 1
ATOM 981 N N . ILE A 1 127 ? -30.277 3.175 27.138 1.00 84.44 127 ILE A N 1
ATOM 982 C CA . ILE A 1 127 ? -31.260 2.374 27.888 1.00 84.44 127 ILE A CA 1
ATOM 983 C C . ILE A 1 127 ? -31.309 2.785 29.368 1.00 84.44 127 ILE A C 1
ATOM 985 O O . ILE A 1 127 ? -32.397 2.794 29.952 1.00 84.44 127 ILE A O 1
ATOM 989 N N . GLU A 1 128 ? -30.162 3.111 29.970 1.00 83.31 128 GLU A N 1
ATOM 990 C CA . GLU A 1 128 ? -30.068 3.587 31.356 1.00 83.31 128 GLU A CA 1
ATOM 991 C C . GLU A 1 128 ? -30.724 4.971 31.515 1.00 83.31 128 GLU A C 1
ATOM 993 O O . GLU A 1 128 ? -31.533 5.175 32.427 1.00 83.31 128 GLU A O 1
ATOM 998 N N . ASP A 1 129 ? -30.470 5.879 30.568 1.00 83.00 129 ASP A N 1
ATOM 999 C CA . ASP A 1 129 ? -31.031 7.236 30.538 1.00 83.00 129 ASP A CA 1
ATOM 1000 C C . ASP A 1 129 ? -32.562 7.255 30.386 1.00 83.00 129 ASP A C 1
ATOM 1002 O O . ASP A 1 129 ? -33.236 8.151 30.900 1.00 83.00 129 ASP A O 1
ATOM 1006 N N . LEU A 1 130 ? -33.147 6.239 29.740 1.00 83.25 130 LEU A N 1
ATOM 1007 C CA . LEU A 1 130 ? -34.602 6.077 29.605 1.00 83.25 130 LEU A CA 1
ATOM 1008 C C . LEU A 1 130 ? -35.311 5.672 30.916 1.00 83.25 130 LEU A C 1
ATOM 1010 O O . LEU A 1 130 ? -36.513 5.398 30.913 1.00 83.25 130 LEU A O 1
ATOM 1014 N N . GLY A 1 131 ? -34.606 5.653 32.052 1.00 67.31 131 GLY A N 1
ATOM 1015 C CA . GLY A 1 131 ? -35.194 5.452 33.380 1.00 67.31 131 GLY A CA 1
ATOM 1016 C C . GLY A 1 131 ? -35.409 3.986 33.760 1.00 67.31 131 GLY A C 1
ATOM 1017 O O . GLY A 1 131 ? -35.915 3.697 34.850 1.00 67.31 131 GLY A O 1
ATOM 1018 N N . ASN A 1 132 ? -34.975 3.050 32.913 1.00 68.44 132 ASN A N 1
ATOM 1019 C CA . ASN A 1 132 ? -34.801 1.662 33.313 1.00 68.44 132 ASN A CA 1
ATOM 1020 C C . ASN A 1 132 ? -33.556 1.593 34.196 1.00 68.44 132 ASN A C 1
ATOM 1022 O O . ASN A 1 132 ? -32.443 1.493 33.687 1.00 68.44 132 ASN A O 1
ATOM 1026 N N . LYS A 1 133 ? -33.743 1.679 35.524 1.00 63.22 133 LYS A N 1
ATOM 1027 C CA . LYS A 1 133 ? -32.653 1.501 36.497 1.00 63.22 133 LYS A CA 1
ATOM 1028 C C . LYS A 1 133 ? -31.792 0.314 36.076 1.00 63.22 133 LYS A C 1
ATOM 1030 O O . LYS A 1 133 ? -32.312 -0.797 35.970 1.00 63.22 133 LYS A O 1
ATOM 1035 N N . SER A 1 134 ? -30.503 0.583 35.869 1.00 61.09 134 SER A N 1
ATOM 1036 C CA . SER A 1 134 ? -29.506 -0.409 35.488 1.00 61.09 134 SER A CA 1
ATOM 1037 C C . SER A 1 134 ? -29.626 -1.636 36.388 1.00 61.09 134 SER A C 1
ATOM 1039 O O . SER A 1 134 ? -29.390 -1.584 37.598 1.00 61.09 134 SER A O 1
ATOM 1041 N N . ILE A 1 135 ? -30.071 -2.749 35.806 1.00 71.31 135 ILE A N 1
ATOM 1042 C CA . ILE A 1 135 ? -30.028 -4.045 36.481 1.00 71.31 135 ILE A CA 1
ATOM 1043 C C . ILE A 1 135 ? -28.534 -4.376 36.643 1.00 71.31 135 ILE A C 1
ATOM 1045 O O . ILE A 1 135 ? -27.784 -4.123 35.702 1.00 71.31 135 ILE A O 1
ATOM 1049 N N . PRO A 1 136 ? -28.059 -4.975 37.755 1.00 73.00 136 PRO A N 1
ATOM 1050 C CA . PRO A 1 136 ? -26.635 -5.299 37.934 1.00 73.00 136 PRO A CA 1
ATOM 1051 C C . PRO A 1 136 ? -25.978 -5.993 36.723 1.00 73.00 136 PRO A C 1
ATOM 1053 O O . PRO A 1 136 ? -24.825 -5.727 36.394 1.00 73.00 136 PRO A O 1
ATOM 1056 N N . SER A 1 137 ? -26.746 -6.800 35.980 1.00 81.75 137 SER A N 1
ATOM 1057 C CA . SER A 1 137 ? -26.313 -7.441 34.733 1.00 81.75 137 SER A CA 1
ATOM 1058 C C . SER A 1 137 ? -26.054 -6.486 33.555 1.00 81.75 137 SER A C 1
ATOM 1060 O O . SER A 1 137 ? -25.304 -6.827 32.646 1.00 81.75 137 SER A O 1
ATOM 1062 N N . GLN A 1 138 ? -26.712 -5.324 33.499 1.00 83.25 138 GLN A N 1
ATOM 1063 C CA . GLN A 1 138 ? -26.484 -4.292 32.479 1.00 83.25 138 GLN A CA 1
ATOM 1064 C C . GLN A 1 138 ? -25.221 -3.492 32.787 1.00 83.25 138 GLN A C 1
ATOM 1066 O O . GLN A 1 138 ? -24.423 -3.269 31.881 1.00 83.25 138 GLN A O 1
ATOM 1071 N N . GLN A 1 139 ? -24.991 -3.146 34.055 1.00 86.69 139 GLN A N 1
ATOM 1072 C CA . GLN A 1 139 ? -23.768 -2.461 34.470 1.00 86.69 139 GLN A CA 1
ATOM 1073 C C . GLN A 1 139 ? -22.521 -3.326 34.244 1.00 86.69 139 GLN A C 1
ATOM 1075 O O . GLN A 1 139 ? -21.511 -2.836 33.742 1.00 86.69 139 GLN A O 1
ATOM 1080 N N . GLU A 1 140 ? -22.609 -4.631 34.519 1.00 90.94 140 GLU A N 1
ATOM 1081 C CA . GLU A 1 140 ? -21.541 -5.585 34.199 1.00 90.94 140 GLU A CA 1
ATOM 1082 C C . GLU A 1 140 ? -21.260 -5.647 32.686 1.00 90.94 140 GLU A C 1
ATOM 1084 O O . GLU A 1 140 ? -20.103 -5.639 32.259 1.00 90.94 140 GLU A O 1
ATOM 1089 N N . LYS A 1 141 ? -22.310 -5.661 31.849 1.00 91.56 141 LYS A N 1
ATOM 1090 C CA . LYS A 1 141 ? -22.160 -5.610 30.385 1.00 91.56 141 LYS A CA 1
ATOM 1091 C C . LYS A 1 141 ? -21.502 -4.310 29.932 1.00 91.56 141 LYS A C 1
ATOM 1093 O O . LYS A 1 141 ? -20.577 -4.368 29.124 1.00 91.56 141 LYS A O 1
ATOM 1098 N N . LEU A 1 142 ? -21.948 -3.169 30.453 1.00 91.81 142 LEU A N 1
ATOM 1099 C CA . LEU A 1 142 ? -21.394 -1.857 30.130 1.00 91.81 142 LEU A CA 1
ATOM 1100 C C . LEU A 1 142 ? -19.896 -1.801 30.449 1.00 91.81 142 LEU A C 1
ATOM 1102 O O . LEU A 1 142 ? -19.098 -1.447 29.581 1.00 91.81 142 LEU A O 1
ATOM 1106 N N . GLU A 1 143 ? -19.498 -2.234 31.647 1.00 93.88 143 GLU A N 1
ATOM 1107 C CA . GLU A 1 143 ? -18.088 -2.259 32.044 1.00 93.88 143 GLU A CA 1
ATOM 1108 C C . GLU A 1 143 ? -17.263 -3.208 31.165 1.00 93.88 143 GLU A C 1
ATOM 1110 O O . GLU A 1 143 ? -16.175 -2.861 30.703 1.00 93.88 143 GLU A O 1
ATOM 1115 N N . LYS A 1 144 ? -17.817 -4.375 30.816 1.00 94.62 144 LYS A N 1
ATOM 1116 C CA . LYS A 1 144 ? -17.177 -5.313 29.886 1.00 94.62 144 LYS A CA 1
ATOM 1117 C C . LYS A 1 144 ? -16.947 -4.700 28.503 1.00 94.62 144 LYS A C 1
ATOM 1119 O O . LYS A 1 144 ? -15.894 -4.929 27.904 1.00 94.62 144 LYS A O 1
ATOM 1124 N N . HIS A 1 145 ? -17.907 -3.946 27.970 1.00 92.94 145 HIS A N 1
ATOM 1125 C CA . HIS A 1 145 ? -17.746 -3.260 26.685 1.00 92.94 145 HIS A CA 1
ATOM 1126 C C . HIS A 1 145 ? -16.730 -2.110 26.775 1.00 92.94 145 HIS A C 1
ATOM 1128 O O . HIS A 1 145 ? -15.889 -1.979 25.882 1.00 92.94 145 HIS A O 1
ATOM 1134 N N . ARG A 1 146 ? -16.719 -1.347 27.877 1.00 92.69 146 ARG A N 1
ATOM 1135 C CA . ARG A 1 146 ? -15.708 -0.307 28.148 1.00 92.69 146 ARG A CA 1
ATOM 1136 C C . ARG A 1 146 ? -14.296 -0.883 28.198 1.00 92.69 146 ARG A C 1
ATOM 1138 O O . ARG A 1 146 ? -13.404 -0.364 27.527 1.00 92.69 146 ARG A O 1
ATOM 1145 N N . GLN A 1 147 ? -14.103 -1.995 28.907 1.00 95.75 147 GLN A N 1
ATOM 1146 C CA . GLN A 1 147 ? -12.819 -2.691 28.951 1.00 95.75 147 GLN A CA 1
ATOM 1147 C C . GLN A 1 147 ? -12.370 -3.130 27.549 1.00 95.75 147 GLN A C 1
ATOM 1149 O O . GLN A 1 147 ? -11.240 -2.852 27.150 1.00 95.75 147 GLN A O 1
ATOM 1154 N N . LYS A 1 148 ? -13.259 -3.750 26.763 1.00 93.69 148 LYS A N 1
ATOM 1155 C CA . LYS A 1 148 ? -12.946 -4.186 25.391 1.00 93.69 148 LYS A CA 1
ATOM 1156 C C . LYS A 1 148 ? -12.624 -3.028 24.447 1.00 93.69 148 LYS A C 1
ATOM 1158 O O . LYS A 1 148 ? -11.755 -3.181 23.590 1.00 93.69 148 LYS A O 1
ATOM 1163 N N . SER A 1 149 ? -13.320 -1.896 24.569 1.00 89.50 149 SER A N 1
ATOM 1164 C CA . SER A 1 149 ? -13.017 -0.687 23.788 1.00 89.50 149 SER A CA 1
ATOM 1165 C C . SER A 1 149 ? -11.627 -0.161 24.138 1.00 89.50 149 SER A C 1
ATOM 1167 O O . SER A 1 149 ? -10.810 0.065 23.246 1.00 89.50 149 SER A O 1
ATOM 1169 N N . LYS A 1 150 ? -11.299 -0.076 25.434 1.00 90.25 150 LYS A N 1
ATOM 1170 C CA . LYS A 1 150 ? -9.962 0.321 25.891 1.00 90.25 150 LYS A CA 1
ATOM 1171 C C . LYS A 1 150 ? -8.870 -0.599 25.337 1.00 90.25 150 LYS A C 1
ATOM 1173 O O . LYS A 1 150 ? -7.916 -0.111 24.739 1.00 90.25 150 LYS A O 1
ATOM 1178 N N . GLU A 1 151 ? -9.040 -1.916 25.457 1.00 94.50 151 GLU A N 1
ATOM 1179 C CA . GLU A 1 151 ? -8.104 -2.907 24.907 1.00 94.50 151 GLU A CA 1
ATOM 1180 C C . GLU A 1 151 ? -7.926 -2.753 23.386 1.00 94.50 151 GLU A C 1
ATOM 1182 O O . GLU A 1 151 ? -6.800 -2.758 22.885 1.00 94.50 151 GLU A O 1
ATOM 1187 N N . ALA A 1 152 ? -9.021 -2.575 22.638 1.00 90.31 152 ALA A N 1
ATOM 1188 C CA . ALA A 1 152 ? -8.968 -2.361 21.193 1.00 90.31 152 ALA A CA 1
ATOM 1189 C C . ALA A 1 152 ? -8.238 -1.058 20.828 1.00 90.31 152 ALA A C 1
ATOM 1191 O O . ALA A 1 152 ? -7.438 -1.049 19.890 1.00 90.31 152 ALA A O 1
ATOM 1192 N N . SER A 1 153 ? -8.468 0.020 21.581 1.00 87.12 153 SER A N 1
ATOM 1193 C CA . SER A 1 153 ? -7.791 1.306 21.400 1.00 87.12 153 SER A CA 1
ATOM 1194 C C . SER A 1 153 ? -6.286 1.210 21.677 1.00 87.12 153 SER A C 1
ATOM 1196 O O . SER A 1 153 ? -5.488 1.704 20.878 1.00 87.12 153 SER A O 1
ATOM 1198 N N . ASP A 1 154 ? -5.880 0.537 22.756 1.00 90.31 154 ASP A N 1
ATOM 1199 C CA . ASP A 1 154 ? -4.466 0.343 23.106 1.00 90.31 154 ASP A CA 1
ATOM 1200 C C . ASP A 1 154 ? -3.731 -0.474 22.028 1.00 90.31 154 ASP A C 1
ATOM 1202 O O . ASP A 1 154 ? -2.633 -0.111 21.586 1.00 90.31 154 ASP A O 1
ATOM 1206 N N . LEU A 1 155 ? -4.362 -1.548 21.539 1.00 94.00 155 LEU A N 1
ATOM 1207 C CA . LEU A 1 155 ? -3.839 -2.350 20.432 1.00 94.00 155 LEU A CA 1
ATOM 1208 C C . LEU A 1 155 ? -3.752 -1.546 19.132 1.00 94.00 155 LEU A C 1
ATOM 1210 O O . LEU A 1 155 ? -2.747 -1.635 18.425 1.00 94.00 155 LEU A O 1
ATOM 1214 N N . LEU A 1 156 ? -4.766 -0.734 18.824 1.00 89.38 156 LEU A N 1
ATOM 1215 C CA . LEU A 1 156 ? -4.771 0.116 17.635 1.00 89.38 156 LEU A CA 1
ATOM 1216 C C . LEU A 1 156 ? -3.628 1.136 17.680 1.00 89.38 156 LEU A C 1
ATOM 1218 O O . LEU A 1 156 ? -2.941 1.339 16.678 1.00 89.38 156 LEU A O 1
ATOM 1222 N N . PHE A 1 157 ? -3.380 1.746 18.841 1.00 89.56 157 PHE A N 1
ATOM 1223 C CA . PHE A 1 157 ? -2.271 2.679 19.027 1.00 89.56 157 PHE A CA 1
ATOM 1224 C C . PHE A 1 157 ? -0.906 1.993 18.874 1.00 89.56 157 PHE A C 1
ATOM 1226 O O . PHE A 1 157 ? -0.007 2.528 18.219 1.00 89.56 157 PHE A O 1
ATOM 1233 N N . LYS A 1 158 ? -0.753 0.778 19.415 1.00 93.62 158 LYS A N 1
ATOM 1234 C CA . LYS A 1 158 ? 0.454 -0.038 19.226 1.00 93.62 158 LYS A CA 1
ATOM 1235 C C . LYS A 1 158 ? 0.687 -0.376 17.749 1.00 93.62 158 LYS A C 1
ATOM 1237 O O . LYS A 1 158 ? 1.795 -0.170 17.257 1.00 93.62 158 LYS A O 1
ATOM 1242 N N . ASN A 1 159 ? -0.343 -0.847 17.047 1.00 94.25 159 ASN A N 1
ATOM 1243 C CA . ASN A 1 159 ? -0.285 -1.144 15.614 1.00 94.25 159 ASN A CA 1
ATOM 1244 C C . ASN A 1 159 ? 0.078 0.111 14.799 1.00 94.25 159 ASN A C 1
ATOM 1246 O O . ASN A 1 159 ? 0.932 0.051 13.916 1.00 94.25 159 ASN A O 1
ATOM 1250 N N . TRP A 1 160 ? -0.484 1.274 15.147 1.00 90.00 160 TRP A N 1
ATOM 1251 C CA . TRP A 1 160 ? -0.125 2.540 14.508 1.00 90.00 160 TRP A CA 1
ATOM 1252 C C . TRP A 1 160 ? 1.347 2.910 14.704 1.00 90.00 160 TRP A C 1
ATOM 1254 O O . TRP A 1 160 ? 2.003 3.321 13.747 1.00 90.00 160 TRP A O 1
ATOM 1264 N N . ARG A 1 161 ? 1.894 2.733 15.912 1.00 93.00 161 ARG A N 1
ATOM 1265 C CA . ARG A 1 161 ? 3.325 2.954 16.164 1.00 93.00 161 ARG A CA 1
ATOM 1266 C C . ARG A 1 161 ? 4.185 2.047 15.286 1.00 93.00 161 ARG A C 1
ATOM 1268 O O . ARG A 1 161 ? 5.049 2.552 14.587 1.00 93.00 161 ARG A O 1
ATOM 1275 N N . GLN A 1 162 ? 3.873 0.752 15.237 1.00 96.06 162 GLN A N 1
ATOM 1276 C CA . GLN A 1 162 ? 4.580 -0.203 14.375 1.00 96.06 162 GLN A CA 1
ATOM 1277 C C . GLN A 1 162 ? 4.497 0.177 12.895 1.00 96.06 162 GLN A C 1
ATOM 1279 O O . GLN A 1 162 ? 5.471 0.035 12.164 1.00 96.06 162 GLN A O 1
ATOM 1284 N N . TYR A 1 163 ? 3.345 0.677 12.444 1.00 94.06 163 TYR A N 1
ATOM 1285 C CA . TYR A 1 163 ? 3.190 1.163 11.079 1.00 94.06 163 TYR A CA 1
ATOM 1286 C C . TYR A 1 163 ? 4.060 2.395 10.811 1.00 94.06 163 TYR A C 1
ATOM 1288 O O . TYR A 1 163 ? 4.704 2.463 9.768 1.00 94.06 163 TYR A O 1
ATOM 1296 N N . LYS A 1 164 ? 4.124 3.352 11.746 1.00 92.75 164 LYS A N 1
ATOM 1297 C CA . LYS A 1 164 ? 5.022 4.510 11.632 1.00 92.75 164 LYS A CA 1
ATOM 1298 C C . LYS A 1 164 ? 6.490 4.095 11.602 1.00 92.75 164 LYS A C 1
ATOM 1300 O O . LYS A 1 164 ? 7.217 4.577 10.742 1.00 92.75 164 LYS A O 1
ATOM 1305 N N . ASP A 1 165 ? 6.893 3.197 12.494 1.00 96.06 165 ASP A N 1
ATOM 1306 C CA . ASP A 1 165 ? 8.254 2.661 12.543 1.00 96.06 165 ASP A CA 1
ATOM 1307 C C . ASP A 1 165 ? 8.601 1.981 11.211 1.00 96.06 165 ASP A C 1
ATOM 1309 O O . ASP A 1 165 ? 9.626 2.286 10.610 1.00 96.06 165 ASP A O 1
ATOM 1313 N N . LEU A 1 166 ? 7.678 1.179 10.664 1.00 96.38 166 LEU A N 1
ATOM 1314 C CA . LEU A 1 166 ? 7.838 0.575 9.344 1.00 96.38 166 LEU A CA 1
ATOM 1315 C C . LEU A 1 166 ? 8.015 1.631 8.243 1.00 96.38 166 LEU A C 1
ATOM 1317 O O . LEU A 1 166 ? 8.865 1.453 7.381 1.00 96.38 166 LEU A O 1
ATOM 1321 N N . LEU A 1 167 ? 7.260 2.737 8.254 1.00 93.81 167 LEU A N 1
ATOM 1322 C CA . LEU A 1 167 ? 7.427 3.805 7.258 1.00 93.81 167 LEU A CA 1
ATOM 1323 C C . LEU A 1 167 ? 8.813 4.468 7.308 1.00 93.81 167 LEU A C 1
ATOM 1325 O O . LEU A 1 167 ? 9.281 4.934 6.272 1.00 93.81 167 LEU A O 1
ATOM 1329 N N . HIS A 1 168 ? 9.479 4.494 8.466 1.00 95.12 168 HIS A N 1
ATOM 1330 C CA . HIS A 1 168 ? 10.866 4.962 8.566 1.00 95.12 168 HIS A CA 1
ATOM 1331 C C . HIS A 1 168 ? 11.864 3.997 7.905 1.00 95.12 168 HIS A C 1
ATOM 1333 O O . HIS A 1 168 ? 12.931 4.425 7.476 1.00 95.12 168 HIS A O 1
ATOM 1339 N N . GLU A 1 169 ? 11.496 2.723 7.769 1.00 95.00 169 GLU A N 1
ATOM 1340 C CA . GLU A 1 169 ? 12.265 1.670 7.094 1.00 95.00 169 GLU A CA 1
ATOM 1341 C C . GLU A 1 169 ? 11.866 1.491 5.615 1.00 95.00 169 GLU A C 1
ATOM 1343 O O . GLU A 1 169 ? 12.230 0.490 4.996 1.00 95.00 169 GLU A O 1
ATOM 1348 N N . CYS A 1 170 ? 11.079 2.411 5.041 1.00 96.06 170 CYS A N 1
ATOM 1349 C CA . CYS A 1 170 ? 10.550 2.271 3.685 1.00 96.06 170 CYS A CA 1
ATOM 1350 C C . CYS A 1 170 ? 11.684 2.153 2.651 1.00 96.06 170 CYS A C 1
ATOM 1352 O O . CYS A 1 170 ? 12.442 3.114 2.477 1.00 96.06 170 CYS A O 1
ATOM 1354 N N . PRO A 1 171 ? 11.814 1.012 1.944 1.00 95.69 171 PRO A N 1
ATOM 1355 C CA . PRO A 1 171 ? 12.794 0.904 0.880 1.00 95.69 171 PRO A CA 1
ATOM 1356 C C . PRO A 1 171 ? 12.385 1.802 -0.291 1.00 95.69 171 PRO A C 1
ATOM 1358 O O . PRO A 1 171 ? 11.212 2.118 -0.491 1.00 95.69 171 PRO A O 1
ATOM 1361 N N . GLY A 1 172 ? 13.359 2.203 -1.101 1.00 92.94 172 GLY A N 1
ATOM 1362 C CA . GLY A 1 172 ? 13.060 2.772 -2.409 1.00 92.94 172 GLY A CA 1
ATOM 1363 C C . GLY A 1 172 ? 12.556 1.702 -3.384 1.00 92.94 172 GLY A C 1
ATOM 1364 O O . GLY A 1 172 ? 12.436 0.522 -3.061 1.00 92.94 172 GLY A O 1
ATOM 1365 N N . GLY A 1 173 ? 12.311 2.119 -4.624 1.00 93.44 173 GLY A N 1
ATOM 1366 C CA . GLY A 1 173 ? 12.139 1.193 -5.744 1.00 93.44 173 GLY A CA 1
ATOM 1367 C C . GLY A 1 173 ? 10.754 1.185 -6.386 1.00 93.44 173 GLY A C 1
ATOM 1368 O O . GLY A 1 173 ? 9.819 1.871 -5.969 1.00 93.44 173 GLY A O 1
ATOM 1369 N N . ALA A 1 174 ? 10.666 0.442 -7.487 1.00 94.00 174 ALA A N 1
ATOM 1370 C CA . ALA A 1 174 ? 9.532 0.463 -8.406 1.00 94.00 174 ALA A CA 1
ATOM 1371 C C . ALA A 1 174 ? 8.236 -0.102 -7.791 1.00 94.00 174 ALA A C 1
ATOM 1373 O O . ALA A 1 174 ? 7.143 0.397 -8.057 1.00 94.00 174 ALA A O 1
ATOM 1374 N N . TRP A 1 175 ? 8.326 -1.118 -6.925 1.00 95.19 175 TRP A N 1
ATOM 1375 C CA . TRP A 1 175 ? 7.138 -1.674 -6.266 1.00 95.19 175 TRP A CA 1
ATOM 1376 C C . TRP A 1 175 ? 6.566 -0.723 -5.218 1.00 95.19 175 TRP A C 1
ATOM 1378 O O . TRP A 1 175 ? 5.348 -0.646 -5.069 1.00 95.19 175 TRP A O 1
ATOM 1388 N N . ILE A 1 176 ? 7.425 0.023 -4.522 1.00 95.38 176 ILE A N 1
ATOM 1389 C CA . ILE A 1 176 ? 7.002 1.001 -3.514 1.00 95.38 176 ILE A CA 1
ATOM 1390 C C . ILE A 1 176 ? 6.296 2.180 -4.172 1.00 95.38 176 ILE A C 1
ATOM 1392 O O . ILE A 1 176 ? 5.167 2.489 -3.796 1.00 95.38 176 ILE A O 1
ATOM 1396 N N . ARG A 1 177 ? 6.894 2.760 -5.221 1.00 91.50 177 ARG A N 1
ATOM 1397 C CA . ARG A 1 177 ? 6.270 3.851 -5.990 1.00 91.50 177 ARG A CA 1
ATOM 1398 C C . ARG A 1 177 ? 4.925 3.442 -6.589 1.00 91.50 177 ARG A C 1
ATOM 1400 O O . ARG A 1 177 ? 3.972 4.222 -6.602 1.00 91.50 177 ARG A O 1
ATOM 1407 N N . GLU A 1 178 ? 4.819 2.207 -7.077 1.00 91.12 178 GLU A N 1
ATOM 1408 C CA . GLU A 1 178 ? 3.544 1.682 -7.557 1.00 91.12 178 GLU A CA 1
ATOM 1409 C C . GLU A 1 178 ? 2.506 1.542 -6.438 1.00 91.12 178 GLU A C 1
ATOM 1411 O O . GLU A 1 178 ? 1.345 1.904 -6.647 1.00 91.12 178 GLU A O 1
ATOM 1416 N N . ASP A 1 179 ? 2.892 1.035 -5.262 1.00 91.69 179 ASP A N 1
ATOM 1417 C CA . ASP A 1 179 ? 1.988 0.971 -4.112 1.00 91.69 179 ASP A CA 1
ATOM 1418 C C . ASP A 1 179 ? 1.511 2.372 -3.719 1.00 91.69 179 ASP A C 1
ATOM 1420 O O . ASP A 1 179 ? 0.308 2.566 -3.585 1.00 91.69 179 ASP A O 1
ATOM 1424 N N . GLU A 1 180 ? 2.400 3.362 -3.629 1.00 88.81 180 GLU A N 1
ATOM 1425 C CA . GLU A 1 180 ? 2.059 4.759 -3.320 1.00 88.81 180 GLU A CA 1
ATOM 1426 C C . GLU A 1 180 ? 1.055 5.350 -4.318 1.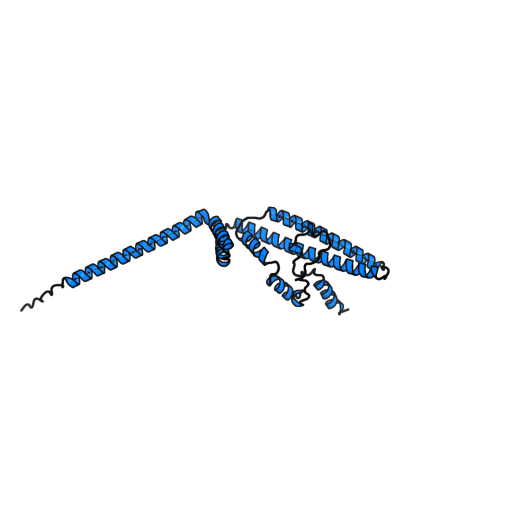00 88.81 180 GLU A C 1
ATOM 1428 O O . GLU A 1 180 ? 0.017 5.892 -3.918 1.00 88.81 180 GLU A O 1
ATOM 1433 N N . ARG A 1 181 ? 1.286 5.167 -5.627 1.00 82.81 181 ARG A N 1
ATOM 1434 C CA . ARG A 1 181 ? 0.322 5.589 -6.657 1.00 82.81 181 ARG A CA 1
ATOM 1435 C C . ARG A 1 181 ? -1.022 4.899 -6.492 1.00 82.81 181 ARG A C 1
ATOM 1437 O O . ARG A 1 181 ? -2.067 5.542 -6.604 1.00 82.81 181 ARG A O 1
ATOM 1444 N N . ASN A 1 182 ? -1.013 3.599 -6.222 1.00 81.44 182 ASN A N 1
ATOM 1445 C CA . ASN A 1 182 ? -2.237 2.824 -6.072 1.00 81.44 182 ASN A CA 1
ATOM 1446 C C . ASN A 1 182 ? -2.970 3.141 -4.766 1.00 81.44 182 ASN A C 1
ATOM 1448 O O . ASN A 1 182 ? -4.196 3.077 -4.741 1.00 81.44 182 ASN A O 1
ATOM 1452 N N . GLN A 1 183 ? -2.275 3.531 -3.696 1.00 77.31 183 GLN A N 1
ATOM 1453 C CA . GLN A 1 183 ? -2.897 3.918 -2.430 1.00 77.31 183 GLN A CA 1
ATOM 1454 C C . GLN A 1 183 ? -3.840 5.108 -2.592 1.00 77.31 183 GLN A C 1
ATOM 1456 O O . GLN A 1 183 ? -4.949 5.067 -2.060 1.00 77.31 183 GLN A O 1
ATOM 1461 N N . SER A 1 184 ? -3.457 6.102 -3.399 1.00 65.00 184 SER A N 1
ATOM 1462 C CA . SER A 1 184 ? -4.336 7.235 -3.725 1.00 65.00 184 SER A CA 1
ATOM 1463 C C . SER A 1 184 ? -5.645 6.796 -4.404 1.00 65.00 184 SER A C 1
ATOM 1465 O O . SER A 1 184 ? -6.686 7.419 -4.219 1.00 65.00 184 SER A O 1
ATOM 1467 N N . ARG A 1 185 ? -5.618 5.672 -5.136 1.00 64.94 185 ARG A N 1
ATOM 1468 C CA . ARG A 1 185 ? -6.763 5.100 -5.867 1.00 64.94 185 ARG A CA 1
ATOM 1469 C C . ARG A 1 185 ? -7.554 4.064 -5.059 1.00 64.94 185 ARG A C 1
ATOM 1471 O O . ARG A 1 185 ? -8.698 3.772 -5.394 1.00 64.94 185 ARG A O 1
ATOM 1478 N N . ARG A 1 186 ? -6.960 3.486 -4.007 1.00 60.59 186 ARG A N 1
ATOM 1479 C CA . ARG A 1 186 ? -7.542 2.382 -3.219 1.00 60.59 186 ARG A CA 1
ATOM 1480 C C . ARG A 1 186 ? -8.621 2.809 -2.231 1.00 60.59 186 ARG A C 1
ATOM 1482 O O . ARG A 1 186 ? -9.383 1.945 -1.816 1.00 60.59 186 ARG A O 1
ATOM 1489 N N . GLN A 1 187 ? -8.728 4.094 -1.882 1.00 55.12 187 GLN A N 1
ATOM 1490 C CA . GLN A 1 187 ? -9.636 4.571 -0.824 1.00 55.12 187 GLN A CA 1
ATOM 1491 C C . GLN A 1 187 ? -11.129 4.244 -1.049 1.00 55.12 187 GLN A C 1
ATOM 1493 O O . GLN A 1 187 ? -11.919 4.385 -0.123 1.00 55.12 187 GLN A O 1
ATOM 1498 N N . THR A 1 188 ? -11.523 3.765 -2.233 1.00 57.28 188 THR A N 1
ATOM 1499 C CA . THR A 1 188 ? -12.885 3.291 -2.543 1.00 57.28 188 THR A CA 1
ATOM 1500 C C . THR A 1 188 ? -12.893 2.188 -3.615 1.00 57.28 188 THR A C 1
ATOM 1502 O O . THR A 1 188 ? -13.763 2.168 -4.489 1.00 57.28 188 THR A O 1
ATOM 1505 N N . SER A 1 189 ? -11.902 1.284 -3.627 1.00 65.31 189 SER A N 1
ATOM 1506 C CA . SER A 1 189 ? -11.768 0.366 -4.766 1.00 65.31 189 SER A CA 1
ATOM 1507 C C . SER A 1 189 ? -12.972 -0.584 -4.900 1.00 65.31 189 SER A C 1
ATOM 1509 O O . SER A 1 189 ? -13.455 -1.194 -3.941 1.00 65.31 189 SER A O 1
ATOM 1511 N N . GLN A 1 190 ? -13.453 -0.745 -6.136 1.00 75.88 190 GLN A N 1
ATOM 1512 C CA . GLN A 1 190 ? -14.508 -1.703 -6.481 1.00 75.88 190 GLN A CA 1
ATOM 1513 C C . GLN A 1 190 ? -14.132 -3.141 -6.080 1.00 75.88 190 GLN A C 1
ATOM 1515 O O . GLN A 1 190 ? -15.008 -3.969 -5.826 1.00 75.88 190 GLN A O 1
ATOM 1520 N N . GLU A 1 191 ? -12.836 -3.441 -5.980 1.00 75.50 191 GLU A N 1
ATOM 1521 C CA . GLU A 1 191 ? -12.311 -4.728 -5.524 1.00 75.50 191 GLU A CA 1
ATOM 1522 C C . GLU A 1 191 ? -12.634 -4.982 -4.049 1.00 75.50 191 GLU A C 1
ATOM 1524 O O . GLU A 1 191 ? -13.115 -6.064 -3.714 1.00 75.50 191 GLU A O 1
ATOM 1529 N N . GLU A 1 192 ? -12.453 -3.994 -3.165 1.00 74.88 192 GLU A N 1
ATOM 1530 C CA . GLU A 1 192 ? -12.802 -4.144 -1.748 1.00 74.88 192 GLU A CA 1
ATOM 1531 C C . GLU A 1 192 ? -14.325 -4.266 -1.561 1.00 74.88 192 GLU A C 1
ATOM 1533 O O . GLU A 1 192 ? -14.783 -5.125 -0.795 1.00 74.88 192 GLU A O 1
ATOM 1538 N N . LYS A 1 193 ? -15.121 -3.512 -2.340 1.00 78.75 193 LYS A N 1
ATOM 1539 C CA . LYS A 1 193 ? -16.587 -3.688 -2.431 1.00 78.75 193 LYS A CA 1
ATOM 1540 C C . LYS A 1 193 ? -16.958 -5.112 -2.843 1.00 78.75 193 LYS A C 1
ATOM 1542 O O . LYS A 1 193 ? -17.798 -5.753 -2.207 1.00 78.75 193 LYS A O 1
ATOM 1547 N N . THR A 1 194 ? -16.309 -5.622 -3.884 1.00 82.50 194 THR A N 1
ATOM 1548 C CA . THR A 1 194 ? -16.546 -6.961 -4.434 1.00 82.50 194 THR A CA 1
ATOM 1549 C C . THR A 1 194 ? -16.157 -8.048 -3.432 1.00 82.50 194 THR A C 1
ATOM 155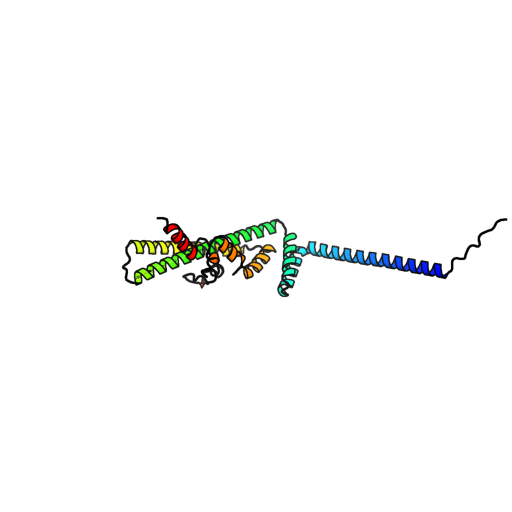1 O O . THR A 1 194 ? -16.951 -8.946 -3.162 1.00 82.50 194 THR A O 1
ATOM 1554 N N . ALA A 1 195 ? -14.995 -7.931 -2.787 1.00 79.69 195 ALA A N 1
ATOM 1555 C CA . ALA A 1 195 ? -14.551 -8.857 -1.748 1.00 79.69 195 ALA A CA 1
ATOM 1556 C C . ALA A 1 195 ? -15.469 -8.836 -0.515 1.00 79.69 195 ALA A C 1
ATOM 1558 O O . ALA A 1 195 ? -15.709 -9.874 0.104 1.00 79.69 195 ALA A O 1
ATOM 1559 N N . CYS A 1 196 ? -15.992 -7.668 -0.130 1.00 78.00 196 CYS A N 1
ATOM 1560 C CA . CYS A 1 196 ? -17.004 -7.559 0.921 1.00 78.00 196 CYS A CA 1
ATOM 1561 C C . CYS A 1 196 ? -18.310 -8.256 0.501 1.00 78.00 196 CYS A C 1
ATOM 1563 O O . CYS A 1 196 ? -18.872 -9.020 1.283 1.00 78.00 196 CYS A O 1
ATOM 1565 N N . LYS A 1 197 ? -18.756 -8.067 -0.748 1.00 83.38 197 LYS A N 1
ATOM 1566 C CA . LYS A 1 197 ? -19.956 -8.716 -1.297 1.00 83.38 197 LYS A CA 1
ATOM 1567 C C . LYS A 1 197 ? -19.831 -10.244 -1.334 1.00 83.38 197 LYS A C 1
ATOM 1569 O O . LYS A 1 197 ? -20.752 -10.925 -0.893 1.00 83.38 197 LYS A O 1
ATOM 1574 N N . TYR A 1 198 ? -18.696 -10.782 -1.783 1.00 83.69 198 TYR A N 1
ATOM 1575 C CA . TYR A 1 198 ? -18.448 -12.232 -1.805 1.00 83.69 198 TYR A CA 1
ATOM 1576 C C . TYR A 1 198 ? -18.463 -12.862 -0.412 1.00 83.69 198 TYR A C 1
ATOM 1578 O O . TYR A 1 198 ? -18.988 -13.956 -0.235 1.00 83.69 198 TYR A O 1
ATOM 1586 N N . ARG A 1 199 ? -17.969 -12.138 0.596 1.00 77.31 199 ARG A N 1
ATOM 1587 C CA . ARG A 1 199 ? -18.042 -12.551 2.005 1.00 77.31 199 ARG A CA 1
ATOM 1588 C C . ARG A 1 199 ? -19.429 -12.356 2.628 1.00 77.31 199 ARG A C 1
ATOM 1590 O O . ARG A 1 199 ? -19.562 -12.498 3.836 1.00 77.31 199 ARG A O 1
ATOM 1597 N N . LYS A 1 200 ? -20.449 -11.993 1.835 1.00 79.62 200 LYS A N 1
ATOM 1598 C CA . LYS A 1 200 ? -21.789 -11.616 2.315 1.00 79.62 200 LYS A CA 1
ATOM 1599 C C . LYS A 1 200 ? -21.720 -10.547 3.422 1.00 79.62 200 LYS A C 1
ATOM 1601 O O . LYS A 1 200 ? -22.501 -10.562 4.367 1.00 79.62 200 LYS A O 1
ATOM 1606 N N . GLY A 1 201 ? -20.777 -9.613 3.309 1.00 77.69 201 GLY A N 1
ATOM 1607 C CA . GLY A 1 201 ? -20.667 -8.460 4.199 1.00 77.69 201 GLY A CA 1
ATOM 1608 C C . GLY A 1 201 ? -21.597 -7.316 3.785 1.00 77.69 201 GLY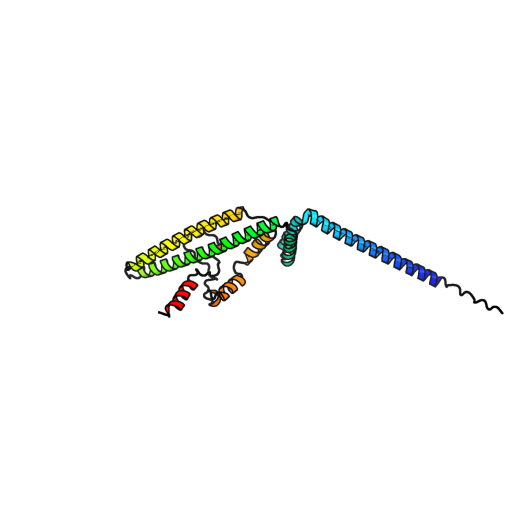 A C 1
ATOM 1609 O O . GLY A 1 201 ? -22.397 -7.441 2.859 1.00 77.69 201 GLY A O 1
ATOM 1610 N N . CYS A 1 202 ? -21.444 -6.162 4.435 1.00 78.88 202 CYS A N 1
ATOM 1611 C CA . CYS A 1 202 ? -22.216 -4.929 4.224 1.00 78.88 202 CYS A CA 1
ATOM 1612 C C . CYS A 1 202 ? -22.527 -4.583 2.750 1.00 78.88 202 CYS A C 1
ATOM 1614 O O . CYS A 1 202 ? -23.651 -4.203 2.423 1.00 78.88 202 CYS A O 1
ATOM 1616 N N . CYS A 1 203 ? -21.549 -4.731 1.846 1.00 81.06 203 CYS A N 1
ATOM 1617 C CA . CYS A 1 203 ? -21.706 -4.399 0.425 1.00 81.06 203 CYS A CA 1
ATOM 1618 C C . CYS A 1 203 ? -22.673 -5.321 -0.335 1.00 81.06 203 CYS A C 1
ATOM 1620 O O . CYS A 1 203 ? -23.180 -4.917 -1.375 1.00 81.06 203 CYS A O 1
ATOM 1622 N N . ALA A 1 204 ? -22.954 -6.534 0.152 1.00 83.12 204 ALA A N 1
ATOM 1623 C CA . ALA A 1 204 ? -23.974 -7.399 -0.451 1.00 83.12 204 ALA A CA 1
ATOM 1624 C C . ALA A 1 204 ? -25.407 -6.924 -0.164 1.00 83.12 204 ALA A C 1
ATOM 1626 O O . ALA A 1 204 ? -26.333 -7.340 -0.853 1.00 83.12 204 ALA A O 1
ATOM 1627 N N . PHE A 1 205 ? -25.583 -6.054 0.832 1.00 79.56 205 PHE A N 1
ATOM 1628 C CA . PHE A 1 205 ? -26.893 -5.642 1.343 1.00 79.56 205 PHE A CA 1
ATOM 1629 C C . PHE A 1 205 ? -27.123 -4.143 1.269 1.00 79.56 205 PHE A C 1
ATOM 1631 O O . PHE A 1 205 ? -28.135 -3.659 1.763 1.00 79.56 205 PHE A O 1
ATOM 1638 N N . SER A 1 206 ? -26.177 -3.410 0.683 1.00 78.62 206 SER A N 1
ATOM 1639 C CA . SER A 1 206 ? -26.295 -1.972 0.454 1.00 78.62 206 SER A CA 1
ATOM 1640 C C . SER A 1 206 ? -26.638 -1.173 1.721 1.00 78.62 206 SER A C 1
ATOM 1642 O O . SER A 1 206 ? -27.313 -0.155 1.649 1.00 78.62 206 SER A O 1
ATOM 1644 N N . CYS A 1 207 ? -26.151 -1.594 2.897 1.00 70.62 207 CYS A N 1
ATOM 1645 C CA . CYS A 1 207 ? -26.454 -0.918 4.168 1.00 70.62 207 CYS A CA 1
ATOM 1646 C C . CYS A 1 207 ? -25.743 0.442 4.341 1.00 70.62 207 CYS A C 1
ATOM 1648 O O . CYS A 1 207 ? -25.914 1.109 5.358 1.00 70.62 207 CYS A O 1
ATOM 1650 N N . GLY A 1 208 ? -24.891 0.842 3.391 1.00 72.50 208 GLY A N 1
ATOM 1651 C CA . GLY A 1 208 ? -24.149 2.106 3.423 1.00 72.50 208 GLY A CA 1
ATOM 1652 C C . GLY A 1 208 ? -23.008 2.173 4.450 1.00 72.50 208 GLY A C 1
ATOM 1653 O O . GLY A 1 208 ? -22.253 3.142 4.431 1.00 72.50 208 GLY A O 1
ATOM 1654 N N . CYS A 1 209 ? -22.806 1.152 5.305 1.00 70.06 209 CYS A N 1
ATOM 1655 C CA . CYS A 1 209 ? -21.759 1.160 6.350 1.00 70.06 209 CYS A CA 1
ATOM 1656 C C . CYS A 1 209 ? -20.327 1.315 5.769 1.00 70.06 209 CYS A C 1
ATOM 1658 O O . CYS A 1 209 ? -19.425 1.741 6.479 1.00 70.06 209 CYS A O 1
ATOM 1660 N N . CYS A 1 210 ? -20.096 0.969 4.492 1.00 70.25 210 CYS A N 1
ATOM 1661 C CA . CYS A 1 210 ? -18.786 1.107 3.826 1.00 70.25 210 CYS A CA 1
ATOM 1662 C C . CYS A 1 210 ? -18.551 2.475 3.160 1.00 70.25 210 CYS A C 1
ATOM 1664 O O . CYS A 1 210 ? -17.442 2.729 2.708 1.00 70.25 210 CYS A O 1
ATOM 1666 N N . GLU A 1 211 ? -19.582 3.313 3.045 1.00 69.44 211 GLU A N 1
ATOM 1667 C CA . GLU A 1 211 ? -19.518 4.616 2.357 1.00 69.44 211 GLU A CA 1
ATOM 1668 C C . GLU A 1 211 ? -19.584 5.786 3.344 1.00 69.44 211 GLU A C 1
ATOM 1670 O O . GLU A 1 211 ? -19.230 6.914 3.012 1.00 69.44 211 GLU A O 1
ATOM 1675 N N . LYS A 1 212 ? -20.005 5.511 4.582 1.00 68.81 212 LYS A N 1
ATOM 1676 C CA . LYS A 1 212 ? -19.994 6.473 5.678 1.00 68.81 212 LYS A CA 1
ATOM 1677 C C . LYS A 1 212 ? -18.605 6.530 6.303 1.00 68.81 212 LYS A C 1
ATOM 1679 O O . LYS A 1 212 ? -17.996 5.493 6.564 1.00 68.81 212 LYS A O 1
ATOM 1684 N N . ASN A 1 213 ? -18.147 7.744 6.598 1.00 65.69 213 ASN A N 1
ATOM 1685 C CA . ASN A 1 213 ? -17.008 7.938 7.484 1.00 65.69 213 ASN A CA 1
ATOM 1686 C C . ASN A 1 213 ? -17.361 7.296 8.830 1.00 65.69 213 ASN A C 1
ATOM 1688 O O . ASN A 1 213 ? -18.377 7.650 9.437 1.00 65.69 213 ASN A O 1
ATOM 1692 N N . ARG A 1 214 ? -16.577 6.307 9.262 1.00 64.25 214 ARG A N 1
ATOM 1693 C CA . ARG A 1 214 ? -16.804 5.694 10.568 1.00 64.25 214 ARG A CA 1
ATOM 1694 C C . ARG A 1 214 ? -16.442 6.751 11.600 1.00 64.25 214 ARG A C 1
ATOM 1696 O O . ARG A 1 214 ? -15.276 7.109 11.731 1.00 64.25 214 ARG A O 1
ATOM 1703 N N . ALA A 1 215 ? -17.450 7.284 12.287 1.00 53.59 215 ALA A N 1
ATOM 1704 C CA . ALA A 1 215 ? -17.248 8.200 13.396 1.00 53.59 215 ALA A CA 1
ATOM 1705 C C . ALA A 1 215 ? -16.579 7.415 14.523 1.00 53.59 215 ALA A C 1
ATOM 1707 O O . ALA A 1 215 ? -17.227 6.763 15.334 1.00 53.59 215 ALA A O 1
ATOM 1708 N N . VAL A 1 216 ? -15.255 7.407 14.510 1.00 54.91 216 VAL A N 1
ATOM 1709 C CA . VAL A 1 216 ? -14.470 6.811 15.572 1.00 54.91 216 VAL A CA 1
ATOM 1710 C C . VAL A 1 216 ? -14.596 7.731 16.786 1.00 54.91 216 VAL A C 1
ATOM 1712 O O . VAL A 1 216 ? -14.254 8.913 16.709 1.00 54.91 216 VAL A O 1
ATOM 1715 N N . THR A 1 217 ? -15.128 7.208 17.887 1.00 49.78 217 THR A N 1
ATOM 1716 C CA . THR A 1 217 ? -15.232 7.913 19.168 1.00 49.78 217 THR A CA 1
ATOM 1717 C C . THR A 1 217 ? -13.831 8.186 19.726 1.00 49.78 217 THR A C 1
ATOM 1719 O O . THR A 1 217 ? -13.014 7.272 19.822 1.00 49.78 217 THR A O 1
ATOM 1722 N N . GLY A 1 218 ? -13.527 9.445 20.066 1.00 53.84 218 GLY A N 1
ATOM 1723 C CA . GLY A 1 218 ? -12.245 9.858 20.659 1.00 53.84 218 GLY A CA 1
ATOM 1724 C C . GLY A 1 218 ? -11.537 11.009 19.932 1.00 53.84 218 GLY A C 1
ATOM 1725 O O . GLY A 1 218 ? -12.080 11.626 19.015 1.00 53.84 218 GLY A O 1
ATOM 1726 N N . ASN A 1 219 ? -10.308 11.320 20.362 1.00 53.44 219 ASN A N 1
ATOM 1727 C CA . ASN A 1 219 ? -9.499 12.409 19.809 1.00 53.44 219 ASN A CA 1
ATOM 1728 C C . ASN A 1 219 ? -9.054 12.074 18.372 1.00 53.44 219 ASN A C 1
ATOM 1730 O O . ASN A 1 219 ? -8.015 11.452 18.147 1.00 53.44 219 ASN A O 1
ATOM 1734 N N . GLN A 1 220 ? -9.848 12.484 17.378 1.00 55.28 220 GLN A N 1
ATOM 1735 C CA . GLN A 1 220 ? -9.596 12.224 15.951 1.00 55.28 220 GLN A CA 1
ATOM 1736 C C . GLN A 1 220 ? -8.220 12.712 15.470 1.00 55.28 220 GLN A C 1
ATOM 1738 O O . GLN A 1 220 ? -7.713 12.215 14.469 1.00 55.28 220 GLN A O 1
ATOM 1743 N N . ARG A 1 221 ? -7.590 13.650 16.191 1.00 54.03 221 ARG A N 1
ATOM 1744 C CA . ARG A 1 221 ? -6.257 14.184 15.871 1.00 54.03 221 ARG A CA 1
ATOM 1745 C C . ARG A 1 221 ? -5.133 13.153 15.985 1.00 54.03 221 ARG A C 1
ATOM 1747 O O . ARG A 1 221 ? -4.090 13.344 15.370 1.00 54.03 221 ARG A O 1
ATOM 1754 N N . GLU A 1 222 ? -5.332 12.079 16.743 1.00 54.75 222 GLU A N 1
ATOM 1755 C CA . GLU A 1 222 ? -4.296 11.066 16.985 1.00 54.75 222 GLU A CA 1
ATOM 1756 C C . GLU A 1 222 ? -4.478 9.800 16.142 1.00 54.75 222 GLU A C 1
ATOM 1758 O O . GLU A 1 222 ? -3.580 8.956 16.098 1.00 54.75 222 GLU A O 1
ATOM 1763 N N . ARG A 1 223 ? -5.617 9.657 15.448 1.00 61.78 223 ARG A N 1
ATOM 1764 C CA . ARG A 1 223 ? -5.937 8.451 14.679 1.00 61.78 223 ARG A CA 1
ATOM 1765 C C . ARG A 1 223 ? -5.766 8.694 13.172 1.00 61.78 223 ARG A C 1
ATOM 1767 O O . ARG A 1 223 ? -6.274 9.681 12.645 1.00 61.78 223 ARG A O 1
ATOM 1774 N N . PRO A 1 224 ? -5.070 7.808 12.444 1.00 61.41 224 PRO A N 1
ATOM 1775 C CA . PRO A 1 224 ? -4.803 8.015 11.026 1.00 61.41 224 PRO A CA 1
ATOM 1776 C C . PRO A 1 224 ? -6.073 7.971 10.178 1.00 61.41 224 PRO A C 1
ATOM 1778 O O . PRO A 1 224 ? -6.893 7.060 10.310 1.00 61.41 224 PRO A O 1
ATOM 1781 N N . ALA A 1 225 ? -6.177 8.887 9.212 1.00 62.97 225 ALA A N 1
ATOM 1782 C CA . ALA A 1 225 ? -7.307 8.954 8.285 1.00 62.97 225 ALA A CA 1
ATOM 1783 C C . ALA A 1 225 ? -7.538 7.650 7.490 1.00 62.97 225 ALA A C 1
ATOM 1785 O O . ALA A 1 225 ? -8.655 7.381 7.055 1.00 62.97 225 ALA A O 1
ATOM 1786 N N . MET A 1 226 ? -6.512 6.803 7.343 1.00 62.59 226 MET A N 1
ATOM 1787 C CA . MET A 1 226 ? -6.622 5.508 6.656 1.00 62.59 226 MET A CA 1
ATOM 1788 C C . MET A 1 226 ? -7.591 4.524 7.335 1.00 62.59 226 MET A C 1
ATOM 1790 O O . MET A 1 226 ? -8.060 3.597 6.682 1.00 62.59 226 MET A O 1
ATOM 1794 N N . TYR A 1 227 ? -7.914 4.711 8.620 1.00 66.06 227 TYR A N 1
ATOM 1795 C CA . TYR A 1 227 ? -8.886 3.869 9.329 1.00 66.06 227 TYR A CA 1
ATOM 1796 C C . TYR A 1 227 ? -10.327 4.388 9.232 1.00 66.06 227 TYR A C 1
ATOM 1798 O O . TYR A 1 227 ? -11.265 3.632 9.489 1.00 66.06 227 TYR A O 1
ATOM 1806 N N . LEU A 1 228 ? -10.509 5.642 8.803 1.00 64.12 228 LEU A N 1
ATOM 1807 C CA . LEU A 1 228 ? -11.819 6.288 8.656 1.00 64.12 228 LEU A CA 1
ATOM 1808 C C . LEU A 1 228 ? -12.605 5.744 7.454 1.00 64.12 228 LEU A C 1
ATOM 1810 O O . LEU A 1 228 ? -13.830 5.623 7.509 1.00 64.12 228 LEU A O 1
ATOM 1814 N N . TYR A 1 229 ? -11.888 5.355 6.396 1.00 63.31 229 TYR A N 1
ATOM 1815 C CA . TYR A 1 229 ? -12.445 4.840 5.146 1.00 63.31 229 TYR A CA 1
ATOM 1816 C C . TYR A 1 229 ? -12.054 3.370 4.976 1.00 63.31 229 TYR A C 1
ATOM 1818 O O . TYR A 1 229 ? -11.033 3.044 4.375 1.00 63.31 229 TYR A O 1
ATOM 1826 N N . SER A 1 230 ? -12.840 2.461 5.562 1.00 66.25 230 SER A N 1
ATOM 1827 C CA . SER A 1 230 ? -12.591 1.020 5.449 1.00 66.25 230 SER A CA 1
ATOM 1828 C C . SER A 1 230 ? -13.855 0.203 5.187 1.00 66.25 230 SER A C 1
ATOM 1830 O O . SER A 1 230 ? -14.893 0.354 5.848 1.00 66.25 230 SER A O 1
ATOM 1832 N N . HIS A 1 231 ? -13.740 -0.732 4.240 1.00 70.38 231 HIS A N 1
ATOM 1833 C CA . HIS A 1 231 ? -14.744 -1.766 4.022 1.00 70.38 231 HIS A CA 1
ATOM 1834 C C . HIS A 1 231 ? -14.892 -2.671 5.248 1.00 70.38 231 HIS A C 1
ATOM 1836 O O . HIS A 1 231 ? -13.932 -2.933 5.976 1.00 70.38 231 HIS A O 1
ATOM 1842 N N . CYS A 1 232 ? -16.115 -3.157 5.476 1.00 72.62 232 CYS A N 1
ATOM 1843 C CA . CYS A 1 232 ? -16.434 -4.029 6.604 1.00 72.62 232 CYS A CA 1
ATOM 1844 C C . CYS A 1 232 ? -15.531 -5.276 6.626 1.00 72.62 232 CYS A C 1
ATOM 1846 O O . CYS A 1 232 ? -15.419 -6.003 5.636 1.00 72.62 232 CYS A O 1
ATOM 1848 N N . THR A 1 233 ? -14.914 -5.517 7.776 1.00 74.44 233 THR A N 1
ATOM 1849 C CA . THR A 1 233 ? -14.314 -6.792 8.177 1.00 74.44 233 THR A CA 1
ATOM 1850 C C . THR A 1 233 ? -15.368 -7.647 8.890 1.00 74.44 233 THR A C 1
ATOM 1852 O O . THR A 1 233 ? -16.532 -7.242 8.994 1.00 74.44 233 THR A O 1
ATOM 1855 N N . SER A 1 234 ? -14.975 -8.825 9.380 1.00 70.75 234 SER A N 1
ATOM 1856 C CA . SER A 1 234 ? -15.814 -9.627 10.280 1.00 70.75 234 SER A CA 1
ATOM 1857 C C . SER A 1 234 ? -16.179 -8.873 11.562 1.00 70.75 234 SER A C 1
ATOM 1859 O O . SER A 1 234 ? -17.233 -9.123 12.123 1.00 70.75 234 SER A O 1
ATOM 1861 N N . GLU A 1 235 ? -15.369 -7.895 11.984 1.00 75.75 235 GLU A N 1
ATOM 1862 C CA . GLU A 1 235 ? -15.602 -7.131 13.216 1.00 75.75 235 GLU A CA 1
ATOM 1863 C C . GLU A 1 235 ? -16.566 -5.947 13.046 1.00 75.75 235 GLU A C 1
ATOM 1865 O O . GLU A 1 235 ? -16.738 -5.132 13.950 1.00 75.75 235 GLU A O 1
ATOM 1870 N N . CYS A 1 236 ? -17.183 -5.783 11.875 1.00 76.69 236 CYS A N 1
ATOM 1871 C CA . CYS A 1 236 ? -18.127 -4.693 11.682 1.00 76.69 236 CYS A CA 1
ATOM 1872 C C . CYS A 1 236 ? -19.411 -4.937 12.489 1.00 76.69 236 CYS A C 1
ATOM 1874 O O . CYS A 1 236 ? -20.018 -5.998 12.363 1.00 76.69 236 CYS A O 1
ATOM 1876 N N . SER A 1 237 ? -19.906 -3.918 13.199 1.00 73.44 237 SER A N 1
ATOM 1877 C CA . SER A 1 237 ? -21.168 -3.981 13.954 1.00 73.44 237 SER A CA 1
ATOM 1878 C C . SER A 1 237 ? -22.350 -4.461 13.103 1.00 73.44 237 SER A C 1
ATOM 1880 O O . SER A 1 237 ? -23.065 -5.382 13.491 1.00 73.44 237 SER A O 1
ATOM 1882 N N . CYS A 1 238 ? -22.498 -3.920 11.885 1.00 75.06 238 CYS A N 1
ATOM 1883 C CA . CYS A 1 238 ? -23.506 -4.348 10.905 1.00 75.06 238 CYS A CA 1
ATOM 1884 C C . CYS A 1 238 ? -23.435 -5.873 10.604 1.00 75.06 238 CYS A C 1
ATOM 1886 O O . CYS A 1 238 ? -24.467 -6.498 10.365 1.00 75.06 238 CYS A O 1
ATOM 1888 N N . CYS A 1 239 ? -22.236 -6.475 10.617 1.00 74.19 239 CYS A N 1
ATOM 1889 C CA . CYS A 1 239 ? -22.031 -7.915 10.408 1.00 74.19 239 CYS A CA 1
ATOM 1890 C C . CYS A 1 239 ? -22.340 -8.716 11.681 1.00 74.19 239 CYS A C 1
ATOM 1892 O O . CYS A 1 239 ? -23.145 -9.643 11.620 1.00 74.19 239 CYS A O 1
ATOM 1894 N N . PHE A 1 240 ? -21.794 -8.312 12.834 1.00 76.25 240 PHE A N 1
ATOM 1895 C CA . PHE A 1 240 ? -22.027 -8.978 14.124 1.00 76.25 240 PHE A CA 1
ATOM 1896 C C . PHE A 1 240 ? -23.508 -9.045 14.494 1.00 76.25 240 PHE A C 1
ATOM 1898 O O . PHE A 1 240 ? -24.025 -10.119 14.793 1.00 76.25 240 PHE A O 1
ATOM 1905 N N . ARG A 1 241 ? -24.217 -7.910 14.411 1.00 75.38 241 ARG A N 1
ATOM 1906 C CA . ARG A 1 241 ? -25.656 -7.835 14.716 1.00 75.38 241 ARG A CA 1
ATOM 1907 C C . ARG A 1 241 ? -26.500 -8.691 13.774 1.00 75.38 241 ARG A C 1
ATOM 1909 O O . ARG A 1 241 ? -27.653 -8.997 14.069 1.00 75.38 241 ARG A O 1
ATOM 1916 N N . ARG A 1 242 ? -25.970 -9.037 12.602 1.00 74.25 242 ARG A N 1
ATOM 1917 C CA . ARG A 1 242 ? -26.665 -9.896 11.655 1.00 74.25 242 ARG A CA 1
ATOM 1918 C C . ARG A 1 242 ? -26.386 -11.364 11.900 1.00 74.25 242 ARG A C 1
ATOM 1920 O O . ARG A 1 242 ? -27.331 -12.142 11.872 1.00 74.25 242 ARG A O 1
ATOM 1927 N N . GLU A 1 243 ? -25.128 -11.732 12.108 1.00 68.06 243 GLU A N 1
ATOM 1928 C CA . GLU A 1 243 ? -24.782 -13.096 12.504 1.00 68.06 243 GLU A CA 1
ATOM 1929 C C . GLU A 1 243 ? -25.567 -13.474 13.756 1.00 68.06 243 GLU A C 1
ATOM 1931 O O . GLU A 1 243 ? -26.240 -14.501 13.756 1.00 68.06 243 GLU A O 1
ATOM 1936 N N . SER A 1 244 ? -25.624 -12.583 14.751 1.00 65.19 244 SER A N 1
ATOM 1937 C CA . SER A 1 244 ? -26.445 -12.815 15.935 1.00 65.19 244 SER A CA 1
ATOM 1938 C C . SER A 1 244 ? -27.914 -13.051 15.581 1.00 65.19 244 SER A C 1
ATOM 1940 O O . SER A 1 244 ? -28.466 -14.022 16.072 1.00 65.19 244 SER A O 1
ATOM 1942 N N . ARG A 1 245 ? -28.541 -12.269 14.687 1.00 64.31 245 ARG A N 1
ATOM 1943 C CA . ARG A 1 245 ? -29.943 -12.472 14.244 1.00 64.31 245 ARG A CA 1
ATOM 1944 C C . ARG A 1 245 ? -30.183 -13.752 13.444 1.00 64.31 245 ARG A C 1
ATOM 1946 O O . ARG A 1 245 ? -31.254 -14.328 13.553 1.00 64.31 245 ARG A O 1
ATOM 1953 N N . ILE A 1 246 ? -29.229 -14.171 12.615 1.00 60.72 246 ILE A N 1
ATOM 1954 C CA . ILE A 1 246 ? -29.362 -15.396 11.813 1.00 60.72 246 ILE A CA 1
ATOM 1955 C C . ILE A 1 246 ? -29.285 -16.623 12.727 1.00 60.72 246 ILE A C 1
ATOM 1957 O O . ILE A 1 246 ? -30.094 -17.531 12.584 1.00 60.72 246 ILE A O 1
ATOM 1961 N N . PHE A 1 247 ? -28.361 -16.625 13.691 1.00 57.41 247 PHE A N 1
ATOM 1962 C CA . PHE A 1 247 ? -28.139 -17.762 14.589 1.00 57.41 247 PHE A CA 1
ATOM 1963 C C . PHE A 1 247 ? -29.000 -17.742 15.864 1.00 57.41 247 PHE A C 1
ATOM 1965 O O . PHE A 1 247 ? -29.068 -18.747 16.561 1.00 57.41 247 PHE A O 1
ATOM 1972 N N . SER A 1 248 ? -29.687 -16.639 16.178 1.00 50.72 248 SER A N 1
ATOM 1973 C CA . SER A 1 248 ? -30.653 -16.580 17.295 1.00 50.72 248 SER A CA 1
ATOM 1974 C C . SER A 1 248 ? -32.067 -17.039 16.926 1.00 50.72 248 SER A C 1
ATOM 1976 O O . SER A 1 248 ? -32.920 -17.096 17.802 1.00 50.72 248 SER A O 1
ATOM 1978 N N . CYS A 1 249 ? -32.321 -17.416 15.667 1.00 36.84 249 CYS A N 1
ATOM 1979 C CA . CYS A 1 249 ? -33.576 -18.054 15.247 1.00 36.84 249 CYS A CA 1
ATOM 1980 C C . CYS A 1 249 ? -33.560 -19.596 15.328 1.00 36.84 249 CYS A C 1
ATOM 1982 O O . CYS A 1 249 ? -34.533 -20.218 14.912 1.00 36.84 249 CYS A O 1
ATOM 1984 N N . GLU A 1 250 ? -32.494 -20.214 15.852 1.00 37.03 250 GLU A N 1
ATOM 1985 C CA . GLU A 1 250 ? -32.379 -21.678 16.021 1.00 37.03 250 GLU A CA 1
ATOM 1986 C C . GLU A 1 250 ? -32.373 -22.141 17.497 1.00 37.03 250 GLU A C 1
ATOM 1988 O O . GLU A 1 250 ? -31.966 -23.267 17.780 1.00 37.03 250 GLU A O 1
ATOM 1993 N N . GLN A 1 251 ? -32.836 -21.312 18.444 1.00 36.56 251 GLN A N 1
ATOM 1994 C CA . GLN A 1 251 ? -33.040 -21.712 19.848 1.00 36.56 251 GLN A CA 1
ATOM 1995 C C . GLN A 1 251 ? -34.473 -21.483 20.314 1.00 36.56 251 GLN A C 1
ATOM 1997 O O . GLN A 1 251 ? -35.003 -20.378 20.060 1.00 36.56 251 GLN A O 1
#

Secondary structure (DSSP, 8-state):
--------PPPHHHHHHHHHHHHHHHHHHHHHHHHHHHHHHHHHHHHHHHHHHHHHHHHHHHHHHHHTT-HHHHHHHHHHHHHHS-HHHHHHHHHHHHHHHHHHHHHHHHHHHHHHHHHHHHHHHHHHHTT----HHHHHHHHHHHHHHHHHHHHHHHHHHHHHHHHHT---SHHHHHHHHHHHHHTT-HHHHHHHHHTT-GGGTT-STTTS----SS-GGGS-GGGTS----TT-HHHHHHHHHHHTT--

Organism: NCBI:txid3151616

Foldseek 3Di:
DDDDDDPPPDPVVNVVVVVVVVVVVVVVVVVVVVVVVVVVVVVVVVVVCCVVCVLVVLVVQLVVCVVVVVVVSNVVSLVSQVVPDDPVLVVLQVVLVVLLVVLLVLLLLLLQLLLLLVVVLVVLVVVCVVVPPDDVVSVVVNVVSVVSNVVSVVVSLVSVVVNVVSVVVNRDTSSSVVVVVVVVVPLPDVVQLVVCCVVVHCSVVVPCPQVAQRPRPDDPVSHDPSNRRDDDDCSHNRNVVVVCVVVVVPD

Sequence (251 aa):
MDILPSVAGIDSDTAILGLLYMLVLILGTVATA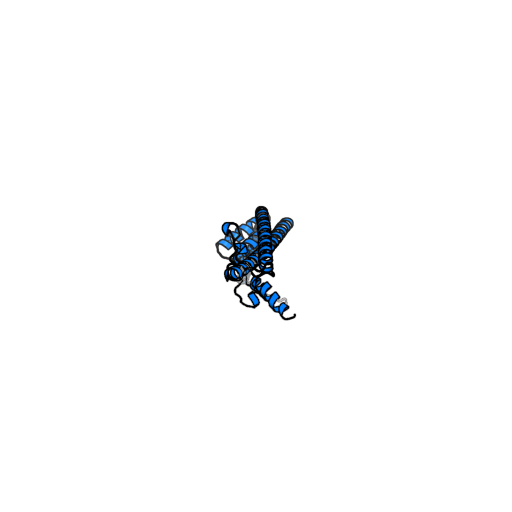IISALLFLCLMLVIGAFTVFGIDLCKNLEEFFDQRKQNWLATAANSMAKAVSEEDEKQKQVIFLNKKKALLQEGRVLAQRDVYQAEEIKDLEEIEDLGNKSIPSQQEKLEKHRQKSKEASDLLFKNWRQYKDLLHECPGGAWIREDERNQSRRQTSQEEKTACKYRKGCCAFSCGCCEKNRAVTGNQRERPAMYLYSHCTSECSCCFRRESRIFSCEQ

Radius of gyration: 35.97 Å; chains: 1; bounding box: 66×37×135 Å